Protein AF-A0AAQ1RVB3-F1 (afdb_monomer)

Solvent-accessible surface area (backbone atoms only — not comparable to full-atom values): 17317 Å² total; per-residue (Å²): 134,60,69,74,59,53,52,51,52,49,52,52,51,52,50,49,54,49,35,52,54,50,15,68,52,48,7,53,53,49,32,54,57,34,65,75,31,61,45,56,36,18,24,61,33,55,73,61,78,31,67,53,53,90,75,62,43,72,62,38,31,76,78,63,35,31,64,67,59,68,33,55,87,71,75,50,76,86,59,92,42,72,42,50,42,18,38,57,43,56,76,39,44,68,64,52,48,54,59,51,70,72,38,58,72,52,53,53,50,31,48,73,75,75,46,46,72,68,55,49,51,48,30,23,46,45,42,43,41,36,42,59,53,38,25,41,52,37,34,22,54,39,37,33,53,47,53,52,48,49,52,68,73,65,72,48,67,71,64,51,54,51,53,48,52,52,52,51,52,52,52,52,45,23,63,75,48,73,43,50,56,41,39,74,73,66,73,34,73,71,62,36,51,57,42,63,70,57,46,44,57,32,41,52,52,22,50,50,52,49,51,54,52,52,52,52,50,48,51,53,49,48,54,55,48,48,67,71,41,47,65,63,62,66,48,46,61,58,50,50,53,48,50,56,52,54,75,72,49,82,90,66,89,81,78,78,61,74,72,54,64,70,49,47,62,61,56,53,54,58,41,69,72,42,75,94,42,46,72,60,28,52,52,51,48,53,46,54,56,58,72,73,52,96,62,52,70,69,58,46,53,55,49,49,53,54,46,59,73,68,46,83,75,131

Secondary structure (DSSP, 8-state):
--HHHHHHHHHHHHHHHHHHHHHHHHHHHHHHHHHT-HHHHHHHHHTTS-SS-SSS-HHHHHHH-TTHHHHGGGTPPPPSSHHHHHHHHHHTHHHHHHHHHH-HHHHHHHHHTT--HHHHHHHHHHHHHHHHHHHHHHHHHHHHHHHHHHHHHH--HHHHHHHHHHHHHHHHHHHHTTTHHHHHHH--HHHHIIIIITTHHHHHHHHHHHHHHHHHHHHHHHHHHHHHHHHHHHHHHHHHHHHHHHHHS---TTS-STTTTTTHHHHHHHHHH-GGGHHHHHHHHHHHHHTTS---HHHHHHHHHHHHHHSPP-

Radius of gyration: 33.81 Å; Cα contacts (8 Å, |Δi|>4): 231; chains: 1; bounding box: 83×39×86 Å

Sequence (314 aa):
MGMKRLGKALAAALAFWLALALSGWAGPALARRVESSPRLLALYASGGEFEQNPYFSEESQARFGVPLDLLSPLGLAPPVSQAELCRQYAQRAEEMAYLLCQNQPYLEYLRGEGTGLAGLAEYCQRVAQLPDNLTYACRYLLFLLWVLFLHLLLRNRPALYFGMGLLCLLATGFKLSGNLLAAALLGSPAALHGVAEGAVPPLLEAMLTFLIFDITLLSLEQSRLGRKLAPLYRDLPALQTLIATLSAAPAAPALYRSRVERSLPHFAAYAKQNRSRRAKALRLQRAVEALAGPHTNQSFIRDLVRLQTLLPNR

pLDDT: mean 74.98, std 14.9, range [38.38, 93.88]

Foldseek 3Di:
DDPLVVVLV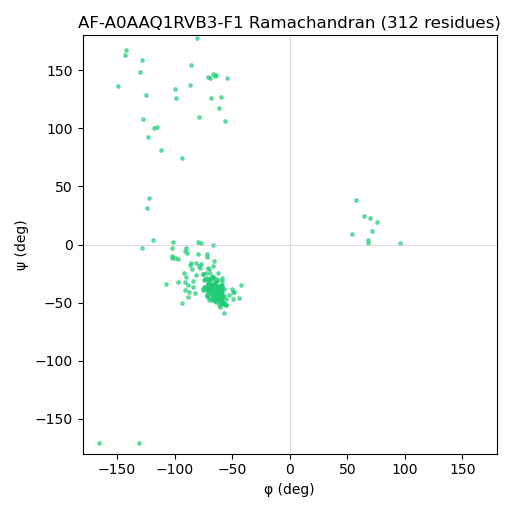VVLVVLLVVLLVCLLVQLQVVLVVCQVQQQSLCCQLLVNPDSHDLQDDPCCCVPQVPPPVLCVVVVDDDDPGLLRSLLVCQVPVPSSVVVVVVRVVSQVSQVVVVHGSVSVNSSSVRSNCSSLVSSLVSLLVSLLVSLVVSCVSVVDVVVSVVVLVVLVVVLVVCVVVVNPSVCVVVVDPVVSCCPNVRRSVSNNVSSVVVVVVVVVVVVVVCVVVCVLCVVVVVCVVVVVVVLVVLVVDDKDQPDQQPSLVVCLVSLLVVLVPDPVPVVLSVVLNVLSVLLNDRDTSVRNSVSVVVNVVSPDDD

Organism: NCBI:txid1720313

Mean predicted aligned error: 15.43 Å

Structure (mmCIF, N/CA/C/O backbone):
data_AF-A0AAQ1RVB3-F1
#
_entry.id   AF-A0AAQ1RVB3-F1
#
loop_
_atom_site.group_PDB
_atom_site.id
_atom_site.type_symbol
_atom_site.label_atom_id
_atom_site.label_alt_id
_atom_site.label_comp_id
_atom_site.label_asym_id
_atom_site.label_entity_id
_atom_site.label_seq_id
_atom_site.pdbx_PDB_ins_code
_atom_site.Cartn_x
_atom_site.Cartn_y
_atom_site.Cartn_z
_atom_site.occupancy
_atom_site.B_iso_or_equiv
_atom_site.auth_seq_id
_atom_site.auth_comp_id
_atom_site.auth_asym_id
_atom_site.auth_atom_id
_atom_site.pdbx_PDB_model_num
ATOM 1 N N . MET A 1 1 ? -0.660 -11.121 37.149 1.00 53.53 1 MET A N 1
ATOM 2 C CA . MET A 1 1 ? -1.064 -10.860 35.745 1.00 53.53 1 MET A CA 1
ATOM 3 C C . MET A 1 1 ? -1.558 -12.185 35.158 1.00 53.53 1 MET A C 1
ATOM 5 O O . MET A 1 1 ? -0.762 -13.096 35.016 1.00 53.53 1 MET A O 1
ATOM 9 N N . GLY A 1 2 ? -2.873 -12.386 34.995 1.00 62.84 2 GLY A N 1
ATOM 10 C CA . GLY A 1 2 ? -3.443 -13.736 34.801 1.00 62.84 2 GLY A CA 1
ATOM 11 C C . GLY A 1 2 ? -3.097 -14.390 33.455 1.00 62.84 2 GLY A C 1
ATOM 12 O O . GLY A 1 2 ? -3.100 -13.701 32.435 1.00 62.84 2 GLY A O 1
ATOM 13 N N . MET A 1 3 ? -2.884 -15.715 33.444 1.00 71.12 3 MET A N 1
ATOM 14 C CA . MET A 1 3 ? -2.536 -16.549 32.268 1.00 71.12 3 MET A CA 1
ATOM 15 C C . MET A 1 3 ? -3.335 -16.217 30.996 1.00 71.12 3 MET A C 1
ATOM 17 O O . MET A 1 3 ? -2.792 -16.225 29.897 1.00 71.12 3 MET A O 1
ATOM 21 N N . LYS A 1 4 ? -4.613 -15.838 31.131 1.00 75.81 4 LYS A N 1
ATOM 22 C CA . LYS A 1 4 ? -5.478 -15.449 30.002 1.00 75.81 4 LYS A CA 1
ATOM 23 C C . LYS A 1 4 ? -5.010 -14.183 29.265 1.00 75.81 4 LYS A C 1
ATOM 25 O O . LYS A 1 4 ? -5.225 -14.075 28.064 1.00 75.81 4 LYS A O 1
ATOM 30 N N . ARG A 1 5 ? -4.402 -13.210 29.956 1.00 75.69 5 ARG A N 1
ATOM 31 C CA . ARG A 1 5 ? -3.853 -11.990 29.324 1.00 75.69 5 ARG A CA 1
ATOM 32 C C . ARG A 1 5 ? -2.541 -12.284 28.601 1.00 75.69 5 ARG A C 1
ATOM 34 O O . ARG A 1 5 ? -2.339 -11.783 27.503 1.00 75.69 5 ARG A O 1
ATOM 41 N N . LEU A 1 6 ? -1.712 -13.140 29.196 1.00 79.81 6 LEU A N 1
ATOM 42 C CA . LEU A 1 6 ? -0.461 -13.622 28.611 1.00 79.81 6 LEU A CA 1
ATOM 43 C C . LEU A 1 6 ? -0.721 -14.412 27.320 1.00 79.81 6 LEU A C 1
ATOM 45 O O . LEU A 1 6 ? -0.121 -14.111 26.296 1.00 79.81 6 LEU A O 1
ATOM 49 N N . GLY A 1 7 ? -1.703 -15.320 27.327 1.00 82.69 7 GLY A N 1
ATOM 50 C CA . GLY A 1 7 ? -2.100 -16.065 26.126 1.00 82.69 7 GLY A CA 1
ATOM 51 C C . GLY A 1 7 ? -2.612 -15.172 24.989 1.00 82.69 7 GLY A C 1
ATOM 52 O O . GLY A 1 7 ? -2.283 -15.402 23.831 1.00 82.69 7 GLY A O 1
ATOM 53 N N . LYS A 1 8 ? -3.360 -14.104 25.304 1.00 82.38 8 LYS A N 1
ATOM 54 C CA . LYS A 1 8 ? -3.800 -13.121 24.298 1.00 82.38 8 LYS A CA 1
ATOM 55 C C . LYS A 1 8 ? -2.636 -12.331 23.700 1.00 82.38 8 LYS A C 1
ATOM 57 O O . LYS A 1 8 ? -2.598 -12.142 22.491 1.00 82.38 8 LYS A O 1
ATOM 62 N N . ALA A 1 9 ? -1.698 -11.883 24.533 1.00 80.88 9 ALA A N 1
ATOM 63 C CA . ALA A 1 9 ? -0.509 -11.176 24.063 1.00 80.88 9 ALA A CA 1
ATOM 64 C C . ALA A 1 9 ? 0.358 -12.072 23.164 1.00 80.88 9 ALA A C 1
ATOM 66 O O . ALA A 1 9 ? 0.800 -11.636 22.105 1.00 80.88 9 ALA A O 1
ATOM 67 N N . LEU A 1 10 ? 0.524 -13.343 23.540 1.00 86.50 10 LEU A N 1
ATOM 68 C CA . LEU A 1 10 ? 1.255 -14.325 22.743 1.00 86.50 10 LEU A CA 1
ATOM 69 C C . LEU A 1 10 ? 0.568 -14.589 21.395 1.00 86.50 10 LEU A C 1
ATOM 71 O O . LEU A 1 10 ? 1.223 -14.558 20.360 1.00 86.50 10 LEU A O 1
ATOM 75 N N . ALA A 1 11 ? -0.755 -14.778 21.387 1.00 87.81 11 ALA A N 1
ATOM 76 C CA . ALA A 1 11 ? -1.521 -14.963 20.154 1.00 87.81 11 ALA A CA 1
ATOM 77 C C . ALA A 1 11 ? -1.420 -13.747 19.219 1.00 87.81 11 ALA A C 1
ATOM 79 O O . ALA A 1 11 ? -1.251 -13.908 18.014 1.00 87.81 11 ALA A O 1
ATOM 80 N N . ALA A 1 12 ? -1.480 -12.533 19.771 1.00 86.19 12 ALA A N 1
ATOM 81 C CA . ALA A 1 12 ? -1.291 -11.299 19.015 1.00 86.19 12 ALA A CA 1
ATOM 82 C C . ALA A 1 12 ? 0.107 -11.208 18.386 1.00 86.19 12 ALA A C 1
ATOM 84 O O . ALA A 1 12 ? 0.223 -10.876 17.206 1.00 86.19 12 ALA A O 1
ATOM 85 N N . ALA A 1 13 ? 1.152 -11.532 19.151 1.00 85.00 13 ALA A N 1
ATOM 86 C CA . ALA A 1 13 ? 2.528 -11.525 18.666 1.00 85.00 13 ALA A CA 1
ATOM 87 C C . ALA A 1 13 ? 2.756 -12.589 17.581 1.00 85.00 13 ALA A C 1
ATOM 89 O O . ALA A 1 13 ? 3.317 -12.288 16.533 1.00 85.00 13 ALA A O 1
ATOM 90 N N . LEU A 1 14 ? 2.267 -13.815 17.786 1.00 88.69 14 LEU A N 1
ATOM 91 C CA . LEU A 1 14 ? 2.357 -14.886 16.790 1.00 88.69 14 LEU A CA 1
ATOM 92 C C . LEU A 1 14 ? 1.615 -14.525 15.500 1.00 88.69 14 LEU A C 1
ATOM 94 O O . LEU A 1 14 ? 2.145 -14.736 14.415 1.00 88.69 14 LEU A O 1
ATOM 98 N N . ALA A 1 15 ? 0.423 -13.933 15.606 1.00 89.44 15 ALA A N 1
ATOM 99 C CA . ALA A 1 15 ? -0.332 -13.479 14.442 1.00 89.44 15 ALA A CA 1
ATOM 100 C C . ALA A 1 15 ? 0.397 -12.363 13.673 1.00 89.44 15 ALA A C 1
ATOM 102 O O . ALA A 1 15 ? 0.342 -12.341 12.446 1.00 89.44 15 ALA A O 1
ATOM 103 N N . PHE A 1 16 ? 1.109 -11.471 14.371 1.00 88.44 16 PHE A N 1
ATOM 104 C CA . PHE A 1 16 ? 1.934 -10.441 13.735 1.00 88.44 16 PHE A CA 1
ATOM 105 C C . PHE A 1 16 ? 3.085 -11.064 12.939 1.00 88.44 16 PHE A C 1
ATOM 107 O O . PHE A 1 16 ? 3.264 -10.758 11.762 1.00 88.44 16 PHE A O 1
ATOM 114 N N . TRP A 1 17 ? 3.835 -11.979 13.558 1.00 87.00 17 TRP A N 1
ATOM 115 C CA . TRP A 1 17 ? 4.940 -12.671 12.894 1.00 87.00 17 TRP A CA 1
ATOM 116 C C . TRP A 1 17 ? 4.469 -13.518 11.715 1.00 87.00 17 TRP A C 1
ATOM 118 O O . TRP A 1 17 ? 5.120 -13.530 10.673 1.00 87.00 17 TRP A O 1
ATOM 128 N N . LEU A 1 18 ? 3.310 -14.166 11.845 1.00 90.00 18 LEU A N 1
ATOM 129 C CA . LEU A 1 18 ? 2.678 -14.895 10.753 1.00 90.00 18 LEU A CA 1
ATOM 130 C C . LEU A 1 18 ? 2.321 -13.958 9.591 1.00 90.00 18 LEU A C 1
ATOM 132 O O . LEU A 1 18 ? 2.648 -14.265 8.449 1.00 90.00 18 LEU A O 1
ATOM 136 N N . ALA A 1 19 ? 1.693 -12.811 9.870 1.00 89.81 19 ALA A N 1
ATOM 137 C CA . ALA A 1 19 ? 1.375 -11.806 8.857 1.00 89.81 19 ALA A CA 1
ATOM 138 C C . ALA A 1 19 ? 2.640 -11.303 8.144 1.00 89.81 19 ALA A C 1
ATOM 140 O O . ALA A 1 19 ? 2.675 -11.237 6.915 1.00 89.81 19 ALA A O 1
ATOM 141 N N . LEU A 1 20 ? 3.705 -11.020 8.899 1.00 87.75 20 LEU A N 1
ATOM 142 C CA . LEU A 1 20 ? 4.981 -10.583 8.341 1.00 87.75 20 LEU A CA 1
ATOM 143 C C . LEU A 1 20 ? 5.604 -11.661 7.439 1.00 87.75 20 LEU A C 1
ATOM 145 O O . LEU A 1 20 ? 5.964 -11.363 6.300 1.00 87.75 20 LEU A O 1
ATOM 149 N N . ALA A 1 21 ? 5.676 -12.910 7.902 1.00 87.00 21 ALA A N 1
ATOM 150 C CA . ALA A 1 21 ? 6.236 -14.020 7.132 1.00 87.00 21 ALA A CA 1
ATOM 151 C C . ALA A 1 21 ? 5.426 -14.308 5.857 1.00 87.00 21 ALA A C 1
ATOM 153 O O . ALA A 1 21 ? 5.995 -14.406 4.770 1.00 87.00 21 ALA A O 1
ATOM 154 N N . LEU A 1 22 ? 4.093 -14.369 5.969 1.00 90.25 22 LEU A N 1
ATOM 155 C CA . LEU A 1 22 ? 3.200 -14.572 4.826 1.00 90.25 22 LEU A CA 1
ATOM 156 C C . LEU A 1 22 ? 3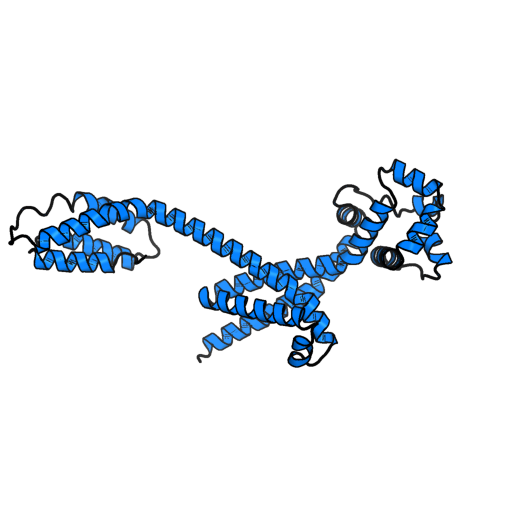.345 -13.452 3.798 1.00 90.25 22 LEU A C 1
ATOM 158 O O . LEU A 1 22 ? 3.407 -13.736 2.607 1.00 90.25 22 LEU A O 1
ATOM 162 N N . SER A 1 23 ? 3.451 -12.197 4.240 1.00 88.12 23 SER A N 1
ATOM 163 C CA . SER A 1 23 ? 3.627 -11.060 3.332 1.00 88.12 23 SER A CA 1
ATOM 164 C C . SER A 1 23 ? 4.948 -11.117 2.556 1.00 88.12 23 SER A C 1
ATOM 166 O O . SER A 1 23 ? 4.968 -10.815 1.364 1.00 88.12 23 SER A O 1
ATOM 168 N N . GLY A 1 24 ? 6.033 -11.557 3.210 1.00 85.62 24 GLY A N 1
ATOM 169 C CA . GLY A 1 24 ? 7.354 -11.695 2.594 1.00 85.62 24 GLY A CA 1
ATOM 170 C C . GLY A 1 24 ? 7.424 -12.816 1.559 1.00 85.62 24 GLY A C 1
ATOM 171 O O . GLY A 1 24 ? 8.238 -12.752 0.645 1.00 85.62 24 GLY A O 1
ATOM 172 N N . TRP A 1 25 ? 6.549 -13.817 1.664 1.00 89.25 25 TRP A N 1
ATOM 173 C CA . TRP A 1 25 ? 6.410 -14.865 0.656 1.00 89.25 25 TRP A CA 1
ATOM 174 C C . TRP A 1 25 ? 5.415 -14.487 -0.452 1.00 89.25 25 TRP A C 1
ATOM 176 O O . TRP A 1 25 ? 5.708 -14.653 -1.637 1.00 89.25 25 TRP A O 1
ATOM 186 N N . ALA A 1 26 ? 4.252 -13.943 -0.081 1.00 89.75 26 ALA A N 1
ATOM 187 C CA . ALA A 1 26 ? 3.159 -13.646 -1.004 1.00 89.75 26 ALA A CA 1
ATOM 188 C C . ALA A 1 26 ? 3.497 -12.515 -1.984 1.00 89.75 26 ALA A C 1
ATOM 190 O O . ALA A 1 26 ? 3.181 -12.638 -3.165 1.00 89.75 26 ALA A O 1
ATOM 191 N N . GLY A 1 27 ? 4.167 -11.450 -1.530 1.00 88.56 27 GLY A N 1
ATOM 192 C CA . GLY A 1 27 ? 4.545 -10.316 -2.381 1.00 88.56 27 GLY A CA 1
ATOM 193 C C . GLY A 1 27 ? 5.388 -10.732 -3.594 1.00 88.56 27 GLY A C 1
ATOM 194 O O . GLY A 1 27 ? 4.937 -10.567 -4.729 1.00 88.56 27 GLY A O 1
ATOM 195 N N . PRO A 1 28 ? 6.559 -11.363 -3.389 1.00 87.31 28 PRO A N 1
ATOM 196 C CA . PRO A 1 28 ? 7.402 -11.842 -4.485 1.00 87.31 28 PRO A CA 1
ATOM 197 C C . PRO A 1 28 ? 6.754 -12.942 -5.338 1.00 87.31 28 PRO A C 1
ATOM 199 O O . PRO A 1 28 ? 7.069 -13.075 -6.521 1.00 87.31 28 PRO A O 1
ATOM 202 N N . ALA A 1 29 ? 5.873 -13.766 -4.759 1.00 90.00 29 ALA A N 1
ATOM 203 C CA . ALA A 1 29 ? 5.128 -14.773 -5.515 1.00 90.00 29 ALA A CA 1
ATOM 204 C C . ALA A 1 29 ? 4.098 -14.128 -6.459 1.00 90.00 29 ALA A C 1
ATOM 206 O O . ALA A 1 29 ? 3.978 -14.533 -7.615 1.00 90.00 29 ALA A O 1
ATOM 207 N N . LEU A 1 30 ? 3.391 -13.096 -5.990 1.00 90.88 30 LEU A N 1
ATOM 208 C CA . LEU A 1 30 ? 2.473 -12.314 -6.814 1.00 90.88 30 LEU A CA 1
ATOM 209 C C . LEU A 1 30 ? 3.217 -11.524 -7.888 1.00 90.88 30 LEU A C 1
ATOM 211 O O . LEU A 1 30 ? 2.760 -11.512 -9.024 1.00 90.88 30 LEU A O 1
ATOM 215 N N . ALA A 1 31 ? 4.376 -10.943 -7.570 1.00 89.31 31 ALA A N 1
ATOM 216 C CA . ALA A 1 31 ? 5.199 -10.231 -8.548 1.00 89.31 31 ALA A CA 1
ATOM 217 C C . ALA A 1 31 ? 5.604 -11.140 -9.712 1.00 89.31 31 ALA A C 1
ATOM 219 O O . ALA A 1 31 ? 5.331 -10.814 -10.862 1.00 89.31 31 ALA A O 1
ATOM 220 N N . ARG A 1 32 ? 6.107 -12.346 -9.414 1.00 88.94 32 ARG A N 1
ATOM 221 C CA . ARG A 1 32 ? 6.417 -13.359 -10.438 1.00 88.94 32 ARG A CA 1
ATOM 222 C C . ARG A 1 32 ? 5.204 -13.755 -11.278 1.00 88.94 32 ARG A C 1
ATOM 224 O O . ARG A 1 32 ? 5.341 -14.000 -12.470 1.00 88.94 32 ARG A O 1
ATOM 231 N N . ARG A 1 33 ? 4.014 -13.816 -10.673 1.00 90.00 33 ARG A N 1
ATOM 232 C CA . ARG A 1 33 ? 2.765 -14.117 -11.386 1.00 90.00 33 ARG A CA 1
ATOM 233 C C . ARG A 1 33 ? 2.307 -12.970 -12.293 1.00 90.00 33 ARG A C 1
ATOM 235 O O . ARG A 1 33 ? 1.692 -13.227 -13.322 1.00 90.00 33 ARG A O 1
ATOM 242 N N . VAL A 1 34 ? 2.554 -11.722 -11.900 1.00 89.94 34 VAL A N 1
ATOM 243 C CA . VAL A 1 34 ? 2.279 -10.554 -12.746 1.00 89.94 34 VAL A CA 1
ATOM 244 C C . VAL A 1 34 ? 3.281 -10.506 -13.897 1.00 89.94 34 VAL A C 1
ATOM 246 O O . VAL A 1 34 ? 2.862 -10.363 -15.038 1.00 89.94 34 VAL A O 1
ATOM 249 N N . GLU A 1 35 ? 4.570 -10.721 -13.627 1.00 88.44 35 GLU A N 1
ATOM 250 C CA . GLU A 1 35 ? 5.619 -10.776 -14.655 1.00 88.44 35 GLU A CA 1
ATOM 251 C C . GLU A 1 35 ? 5.397 -11.895 -15.679 1.00 88.44 35 GLU A C 1
ATOM 253 O O . GLU A 1 35 ? 5.662 -11.700 -16.861 1.00 88.44 35 GLU A O 1
ATOM 258 N N . SER A 1 36 ? 4.863 -13.050 -15.266 1.00 88.38 36 SER A N 1
ATOM 259 C CA . SER A 1 36 ? 4.566 -14.146 -16.196 1.00 88.38 36 SER A CA 1
ATOM 260 C C . SER A 1 36 ? 3.367 -13.878 -17.112 1.00 88.38 36 SER A C 1
ATOM 262 O O . SER A 1 36 ? 3.110 -14.662 -18.026 1.00 88.38 36 SER A O 1
ATOM 264 N N . SER A 1 37 ? 2.617 -12.796 -16.883 1.00 90.38 37 SER A N 1
ATOM 265 C CA . SER A 1 37 ? 1.484 -12.397 -17.710 1.00 90.38 37 SER A CA 1
ATOM 266 C C . SER A 1 37 ? 1.766 -11.050 -18.388 1.00 90.38 37 SER A C 1
ATOM 268 O O . SER A 1 37 ? 1.571 -10.003 -17.767 1.00 90.38 37 SER A O 1
ATOM 270 N N . PRO A 1 38 ? 2.154 -11.039 -19.679 1.00 86.69 38 PRO A N 1
ATOM 271 C CA . PRO A 1 38 ? 2.567 -9.813 -20.369 1.00 86.69 38 PRO A CA 1
ATOM 272 C C . PRO A 1 38 ? 1.467 -8.746 -20.382 1.00 86.69 38 PRO A C 1
ATOM 274 O O . PRO A 1 38 ? 1.749 -7.564 -20.214 1.00 86.69 38 PRO A O 1
ATOM 277 N N . ARG A 1 39 ? 0.198 -9.164 -20.478 1.00 90.38 39 ARG A N 1
ATOM 278 C CA . ARG A 1 39 ? -0.958 -8.262 -20.395 1.00 90.38 39 ARG A CA 1
ATOM 279 C C . ARG A 1 39 ? -1.100 -7.611 -19.018 1.00 90.38 39 ARG A C 1
ATOM 281 O O . ARG A 1 39 ? -1.317 -6.409 -18.933 1.00 90.38 39 ARG A O 1
ATOM 288 N N . LEU A 1 40 ? -1.007 -8.388 -17.933 1.00 89.88 40 LEU A N 1
ATOM 289 C CA . LEU A 1 40 ? -1.139 -7.836 -16.577 1.00 89.88 40 LEU A CA 1
ATOM 290 C C . LEU A 1 40 ? 0.013 -6.891 -16.250 1.00 89.88 40 LEU A C 1
ATOM 292 O O . LEU A 1 40 ? -0.211 -5.851 -15.635 1.00 89.88 40 LEU A O 1
ATOM 296 N N . LEU A 1 41 ? 1.225 -7.242 -16.680 1.00 90.38 41 LEU A N 1
ATOM 297 C CA . LEU A 1 41 ? 2.395 -6.397 -16.508 1.00 90.38 41 LEU A CA 1
ATOM 298 C C . LEU A 1 41 ? 2.257 -5.083 -17.286 1.00 90.38 41 LEU A C 1
ATOM 300 O O . LEU A 1 41 ? 2.488 -4.024 -16.707 1.00 90.38 41 LEU A O 1
ATOM 304 N N . ALA A 1 42 ? 1.823 -5.139 -18.549 1.00 90.50 42 ALA A N 1
ATOM 305 C CA . ALA A 1 42 ? 1.595 -3.952 -19.370 1.00 90.50 42 ALA A CA 1
ATOM 306 C C . ALA A 1 42 ? 0.526 -3.036 -18.764 1.00 90.50 42 ALA A C 1
ATOM 308 O O . ALA A 1 42 ? 0.770 -1.840 -18.610 1.00 90.50 42 ALA A O 1
ATOM 309 N N . LEU A 1 43 ? -0.608 -3.593 -18.325 1.00 90.94 43 LEU A N 1
ATOM 310 C CA . LEU A 1 43 ? -1.669 -2.834 -17.658 1.00 90.94 43 LEU A CA 1
ATOM 311 C C . LEU A 1 43 ? -1.182 -2.195 -16.353 1.00 90.94 43 LEU A C 1
ATOM 313 O O . LEU A 1 43 ? -1.457 -1.027 -16.099 1.00 90.94 43 LEU A O 1
ATOM 317 N N . TYR A 1 44 ? -0.440 -2.935 -15.528 1.00 90.19 44 TYR A N 1
ATOM 318 C CA . TYR A 1 44 ? 0.123 -2.397 -14.289 1.00 90.19 44 TYR A CA 1
ATOM 319 C C . TYR A 1 44 ? 1.097 -1.247 -14.567 1.00 90.19 44 TYR A C 1
ATOM 321 O O . TYR A 1 44 ? 0.976 -0.161 -14.001 1.00 90.19 44 TYR A O 1
ATOM 329 N N . ALA A 1 45 ? 2.060 -1.482 -15.454 1.00 90.12 45 ALA A N 1
ATOM 330 C CA . ALA A 1 45 ? 3.153 -0.562 -15.709 1.00 90.12 45 ALA A CA 1
ATOM 331 C C . ALA A 1 45 ? 2.689 0.699 -16.447 1.00 90.12 45 ALA A C 1
ATOM 333 O O . ALA A 1 45 ? 3.106 1.797 -16.095 1.00 90.12 45 ALA A O 1
ATOM 334 N N . SER A 1 46 ? 1.758 0.573 -17.392 1.00 89.12 46 SER A N 1
ATOM 335 C CA . SER A 1 46 ? 1.156 1.717 -18.087 1.00 89.12 46 SER A CA 1
ATOM 336 C C . SER A 1 46 ? 0.059 2.425 -17.288 1.00 89.12 46 SER A C 1
ATOM 338 O O . SER A 1 46 ? -0.414 3.475 -17.693 1.00 89.12 46 SER A O 1
ATOM 340 N N . GLY A 1 47 ? -0.381 1.879 -16.148 1.00 85.50 47 GLY A N 1
ATOM 341 C CA . GLY A 1 47 ? -1.541 2.420 -15.431 1.00 85.50 47 GLY A CA 1
ATOM 342 C C . GLY A 1 47 ? -2.870 2.194 -16.163 1.00 85.50 47 GLY A C 1
ATOM 343 O O . GLY A 1 47 ? -3.837 2.905 -15.903 1.00 85.50 47 GLY A O 1
ATOM 344 N N . GLY A 1 48 ? -2.925 1.200 -17.052 1.00 87.75 48 GLY A N 1
ATOM 345 C CA . GLY A 1 48 ? -4.113 0.811 -17.810 1.00 87.75 48 GLY A CA 1
ATOM 346 C C . GLY A 1 48 ? -4.211 1.423 -19.206 1.00 87.75 48 GLY A C 1
ATOM 347 O O . GLY A 1 48 ? -5.188 1.147 -19.895 1.00 87.75 48 GLY A O 1
ATOM 348 N N . GLU A 1 49 ? -3.229 2.219 -19.631 1.00 88.50 49 GLU A N 1
ATOM 349 C CA . GLU A 1 49 ? -3.224 2.850 -20.958 1.00 88.50 49 GLU A CA 1
ATOM 350 C C . GLU A 1 49 ? -2.973 1.841 -22.085 1.00 88.50 49 GLU A C 1
ATOM 352 O O . GLU A 1 49 ? -3.580 1.943 -23.148 1.00 88.50 49 GLU A O 1
ATOM 357 N N . PHE A 1 50 ? -2.128 0.835 -21.838 1.00 89.31 50 PHE A N 1
ATOM 358 C CA . PHE A 1 50 ? -1.747 -0.154 -22.842 1.00 89.31 50 PHE A CA 1
ATOM 359 C C . PHE A 1 50 ? -2.027 -1.582 -22.362 1.00 89.31 50 PHE A C 1
ATOM 361 O O . PHE A 1 50 ? -1.598 -1.997 -21.282 1.00 89.31 50 PHE A O 1
ATOM 368 N N . GLU A 1 51 ? -2.722 -2.368 -23.190 1.00 87.44 51 GLU A N 1
ATOM 369 C CA . GLU A 1 51 ? -2.952 -3.799 -22.926 1.00 87.44 51 GLU A CA 1
ATOM 370 C C . GLU A 1 51 ? -1.733 -4.673 -23.250 1.00 87.44 51 GLU A C 1
ATOM 372 O O . GLU A 1 51 ? -1.629 -5.805 -22.774 1.00 87.44 51 GLU A O 1
ATOM 377 N N . GLN A 1 52 ? -0.823 -4.161 -24.074 1.00 88.88 52 GLN A N 1
ATOM 378 C CA . GLN A 1 52 ? 0.421 -4.810 -24.473 1.00 88.88 52 GLN A CA 1
ATOM 379 C C . GLN A 1 52 ? 1.576 -3.847 -24.231 1.00 88.88 52 GLN A C 1
ATOM 381 O O . GLN A 1 52 ? 1.362 -2.648 -24.117 1.00 88.88 52 GLN A O 1
ATOM 386 N N . ASN A 1 53 ? 2.796 -4.360 -24.109 1.00 88.50 53 ASN A N 1
ATOM 387 C CA . ASN A 1 53 ? 3.962 -3.515 -23.888 1.00 88.50 53 ASN A CA 1
ATOM 388 C C . ASN A 1 53 ? 4.403 -2.864 -25.214 1.00 88.50 53 ASN A C 1
ATOM 390 O O . ASN A 1 53 ? 4.945 -3.584 -26.054 1.00 88.50 53 ASN A O 1
ATOM 394 N N . PRO A 1 54 ? 4.239 -1.539 -25.402 1.00 87.56 54 PRO A N 1
ATOM 395 C CA . PRO A 1 54 ? 4.642 -0.886 -26.645 1.00 87.56 54 PRO A CA 1
ATOM 396 C C . PRO A 1 54 ? 6.161 -0.677 -26.722 1.00 87.56 54 PRO A C 1
ATOM 398 O O . PRO A 1 54 ? 6.689 -0.440 -27.802 1.00 87.56 54 PRO A O 1
ATOM 401 N N . TYR A 1 55 ? 6.874 -0.765 -25.592 1.00 90.06 55 TYR A N 1
ATOM 402 C CA . TYR A 1 55 ? 8.281 -0.374 -25.488 1.00 90.06 55 TYR A CA 1
ATOM 403 C C . TYR A 1 55 ? 9.265 -1.512 -25.756 1.00 90.06 55 TYR A C 1
ATOM 405 O O . TYR A 1 55 ? 10.316 -1.301 -26.353 1.00 90.06 55 TYR A O 1
ATOM 413 N N . PHE A 1 56 ? 8.947 -2.717 -25.276 1.00 88.25 56 PHE A N 1
ATOM 414 C CA . PHE A 1 56 ? 9.800 -3.894 -25.451 1.00 88.25 56 PHE A CA 1
ATOM 415 C C . PHE A 1 56 ? 8.979 -5.027 -26.053 1.00 88.25 56 PHE A C 1
ATOM 417 O O . PHE A 1 56 ? 8.134 -5.619 -25.373 1.00 88.25 56 PHE A O 1
ATOM 424 N N . SER A 1 57 ? 9.247 -5.319 -27.319 1.00 86.00 57 SER A N 1
ATOM 425 C CA . SER A 1 57 ? 8.619 -6.375 -28.103 1.00 86.00 57 SER A CA 1
ATOM 426 C C . SER A 1 57 ? 9.647 -7.039 -29.024 1.00 86.00 57 SER A C 1
ATOM 428 O O . SER A 1 57 ? 10.757 -6.540 -29.222 1.00 86.00 57 SER A O 1
ATOM 430 N N . GLU A 1 58 ? 9.285 -8.178 -29.614 1.00 85.88 58 GLU A N 1
ATOM 431 C CA . GLU A 1 58 ? 10.118 -8.800 -30.652 1.00 85.88 58 GLU A CA 1
ATOM 432 C C . GLU A 1 58 ? 10.301 -7.862 -31.854 1.00 85.88 58 GLU A C 1
ATOM 434 O O . GLU A 1 58 ? 11.384 -7.796 -32.433 1.00 85.88 58 GLU A O 1
ATOM 439 N N . GLU A 1 59 ? 9.271 -7.075 -32.181 1.00 86.25 59 GLU A N 1
ATOM 440 C CA . GLU A 1 59 ? 9.339 -6.065 -33.233 1.00 86.25 59 GLU A CA 1
ATOM 441 C C . GLU A 1 59 ? 10.332 -4.953 -32.885 1.00 86.25 59 GLU A C 1
ATOM 443 O O . GLU A 1 59 ? 11.159 -4.593 -33.727 1.00 86.25 59 GLU A O 1
ATOM 448 N N . SER A 1 60 ? 10.299 -4.435 -31.650 1.00 87.56 60 SER A N 1
ATOM 449 C CA . SER A 1 60 ? 11.212 -3.365 -31.247 1.00 87.56 60 SER A CA 1
ATOM 450 C C . SER A 1 60 ? 12.669 -3.825 -31.277 1.00 87.56 60 SER A C 1
ATOM 452 O O . SER A 1 60 ? 13.555 -3.070 -31.685 1.00 87.56 60 SER A O 1
ATOM 454 N N . GLN A 1 61 ? 12.912 -5.085 -30.908 1.00 87.81 61 GLN A N 1
ATOM 455 C CA . GLN A 1 61 ? 14.243 -5.675 -30.949 1.00 87.81 61 GLN A CA 1
ATOM 456 C C . GLN A 1 61 ? 14.701 -5.886 -32.393 1.00 87.81 61 GLN A C 1
ATOM 458 O O . GLN A 1 61 ? 15.806 -5.487 -32.743 1.00 87.81 61 GLN A O 1
ATOM 463 N N . ALA A 1 62 ? 13.856 -6.466 -33.248 1.00 88.38 62 ALA A N 1
ATOM 464 C CA . ALA A 1 62 ? 14.222 -6.773 -34.628 1.00 88.38 62 ALA A CA 1
ATOM 465 C C . ALA A 1 62 ? 14.424 -5.518 -35.492 1.00 88.38 62 ALA A C 1
ATOM 467 O O . ALA A 1 62 ? 15.301 -5.501 -36.355 1.00 88.38 62 ALA A O 1
ATOM 468 N N . ARG A 1 63 ? 13.610 -4.475 -35.287 1.00 87.62 63 ARG A N 1
ATOM 469 C CA . ARG A 1 63 ? 13.631 -3.260 -36.119 1.00 87.62 63 ARG A CA 1
ATOM 470 C C . ARG A 1 63 ? 14.568 -2.182 -35.592 1.00 87.62 63 ARG A C 1
ATOM 472 O O . ARG A 1 63 ? 15.107 -1.423 -36.393 1.00 87.62 63 ARG A O 1
ATOM 479 N N . PHE A 1 64 ? 14.735 -2.094 -34.274 1.00 88.44 64 PHE A N 1
ATOM 480 C CA . PHE A 1 64 ? 15.427 -0.970 -33.638 1.00 88.44 64 PHE A CA 1
ATOM 481 C C . PHE A 1 64 ? 16.545 -1.388 -32.676 1.00 88.44 64 PHE A C 1
ATOM 483 O O . PHE A 1 64 ? 17.195 -0.506 -32.117 1.00 88.44 64 PHE A O 1
ATOM 490 N N . GLY A 1 65 ? 16.758 -2.690 -32.451 1.00 83.31 65 GLY A N 1
ATOM 491 C CA . GLY A 1 65 ? 17.745 -3.197 -31.490 1.00 83.31 65 GLY A CA 1
ATOM 492 C C . GLY A 1 65 ? 17.357 -2.991 -30.020 1.00 83.31 65 GLY A C 1
ATOM 493 O O . GLY A 1 65 ? 18.185 -3.142 -29.122 1.00 83.31 65 GLY A O 1
ATOM 494 N N . VAL A 1 66 ? 16.106 -2.613 -29.737 1.00 84.56 66 VAL A N 1
ATOM 495 C CA . VAL A 1 66 ? 15.635 -2.301 -28.379 1.00 84.56 66 VAL A CA 1
ATOM 496 C C . VAL A 1 66 ? 14.888 -3.502 -27.791 1.00 84.56 66 VAL A C 1
ATOM 498 O O . VAL A 1 66 ? 13.893 -3.920 -28.386 1.00 84.56 66 VAL A O 1
ATOM 501 N N . PRO A 1 67 ? 15.250 -4.007 -26.596 1.00 75.12 67 PRO A N 1
ATOM 502 C CA . PRO A 1 67 ? 16.155 -3.398 -25.615 1.00 75.12 67 PRO A CA 1
ATOM 503 C C . PRO A 1 67 ? 17.587 -3.956 -25.542 1.00 75.12 67 PRO A C 1
ATOM 505 O O . PRO A 1 67 ? 18.406 -3.355 -24.851 1.00 75.12 67 PRO A O 1
ATOM 508 N N . LEU A 1 68 ? 17.909 -5.091 -26.169 1.00 77.06 68 LEU A N 1
ATOM 509 C CA . LEU A 1 68 ? 19.157 -5.823 -25.889 1.00 77.06 68 LEU A CA 1
ATOM 510 C C . LEU A 1 68 ? 20.408 -5.125 -26.429 1.00 77.06 68 LEU A C 1
ATOM 512 O O . LEU A 1 68 ? 21.441 -5.123 -25.756 1.00 77.06 68 LEU A O 1
ATOM 516 N N . ASP A 1 69 ? 20.321 -4.479 -27.591 1.00 80.56 69 ASP A N 1
ATOM 517 C CA . ASP A 1 69 ? 21.494 -3.864 -28.218 1.00 80.56 69 ASP A CA 1
ATOM 518 C C . ASP A 1 69 ? 21.909 -2.599 -27.451 1.00 80.56 69 ASP A C 1
ATOM 520 O O . ASP A 1 69 ? 23.091 -2.258 -27.417 1.00 80.56 69 ASP A O 1
ATOM 524 N N . LEU A 1 70 ? 20.967 -1.969 -26.733 1.00 73.00 70 LEU A N 1
ATOM 525 C CA . LEU A 1 70 ? 21.219 -0.831 -25.836 1.00 73.00 70 LEU A CA 1
ATOM 526 C C . LEU A 1 70 ? 22.060 -1.201 -24.609 1.00 73.00 70 LEU A C 1
ATOM 528 O O . LEU A 1 70 ? 22.756 -0.348 -24.063 1.00 73.00 70 LEU A O 1
ATOM 532 N N . LEU A 1 71 ? 21.996 -2.456 -24.160 1.00 76.94 71 LEU A N 1
ATOM 533 C CA . LEU A 1 71 ? 22.713 -2.918 -22.968 1.00 76.94 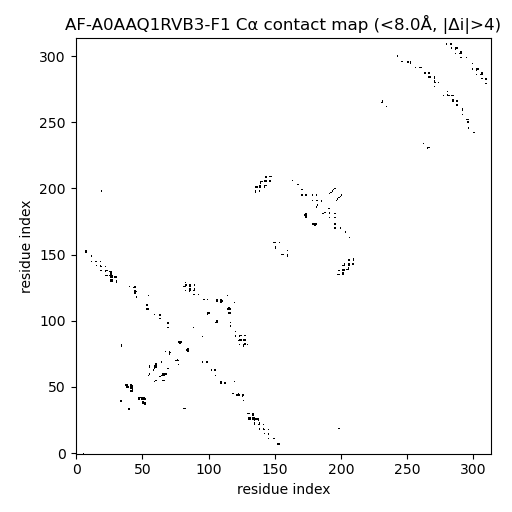71 LEU A CA 1
ATOM 534 C C . LEU A 1 71 ? 24.182 -3.240 -23.269 1.00 76.94 71 LEU A C 1
ATOM 536 O O . LEU A 1 71 ? 25.041 -3.128 -22.390 1.00 76.94 71 LEU A O 1
ATOM 540 N N . SER A 1 72 ? 24.480 -3.583 -24.525 1.00 79.38 72 SER A N 1
ATOM 541 C CA . SER A 1 72 ? 25.820 -3.950 -24.986 1.00 79.38 72 SER A CA 1
ATOM 542 C C . SER A 1 72 ? 26.886 -2.846 -24.831 1.00 79.38 72 SER A C 1
ATOM 544 O O . SER A 1 72 ? 27.932 -3.148 -24.247 1.00 79.38 72 SER A O 1
ATOM 546 N N . PRO A 1 73 ? 26.667 -1.566 -25.219 1.00 76.56 73 PRO A N 1
ATOM 547 C CA . PRO A 1 73 ? 27.657 -0.504 -25.008 1.00 76.56 73 PRO A CA 1
ATOM 548 C C . PRO A 1 73 ? 27.882 -0.171 -23.527 1.00 76.56 73 PRO A C 1
ATOM 550 O O . PRO A 1 73 ? 28.906 0.410 -23.178 1.00 76.56 73 PRO A O 1
ATOM 553 N N . LEU A 1 74 ? 26.951 -0.550 -22.649 1.00 76.88 74 LEU A N 1
ATOM 554 C CA . LEU A 1 74 ? 27.030 -0.301 -21.208 1.00 76.88 74 LEU A CA 1
ATOM 555 C C . LEU A 1 74 ? 27.720 -1.434 -20.435 1.00 76.88 74 LEU A C 1
ATOM 557 O O . LEU A 1 74 ? 27.899 -1.322 -19.217 1.00 76.88 74 LEU A O 1
ATOM 561 N N . GLY A 1 75 ? 28.105 -2.515 -21.126 1.00 77.75 75 GLY A N 1
ATOM 562 C CA . GLY A 1 75 ? 28.711 -3.703 -20.525 1.00 77.75 75 GLY A CA 1
ATOM 563 C C . GLY A 1 75 ? 27.766 -4.450 -19.580 1.00 77.75 75 GLY A C 1
ATOM 564 O O . GLY A 1 75 ? 28.229 -5.114 -18.652 1.00 77.75 75 GLY A O 1
ATOM 565 N N . LEU A 1 76 ? 26.451 -4.306 -19.767 1.00 78.62 76 LEU A N 1
ATOM 566 C CA . LEU A 1 76 ? 25.447 -4.943 -18.920 1.00 78.62 76 LEU A CA 1
ATOM 567 C C . LEU A 1 76 ? 25.144 -6.356 -19.422 1.00 78.62 76 LEU A C 1
ATOM 569 O O . LEU A 1 76 ? 25.014 -6.599 -20.622 1.00 78.62 76 LEU A O 1
ATOM 573 N N . ALA A 1 77 ? 25.032 -7.297 -18.485 1.00 78.38 77 ALA A N 1
ATOM 574 C CA . ALA A 1 77 ? 24.632 -8.661 -18.799 1.00 78.38 77 ALA A CA 1
ATOM 575 C C . ALA A 1 77 ? 23.174 -8.695 -19.297 1.00 78.38 77 ALA A C 1
ATOM 577 O O . ALA A 1 77 ? 22.350 -7.916 -18.803 1.00 78.38 77 ALA A O 1
ATOM 578 N N . PRO A 1 78 ? 22.836 -9.608 -20.227 1.00 76.62 78 PRO A N 1
ATOM 579 C CA . PRO A 1 78 ? 21.466 -9.760 -20.693 1.00 76.62 78 PRO A CA 1
ATOM 580 C C . PRO A 1 78 ? 20.556 -10.112 -19.502 1.00 76.62 78 PRO A C 1
ATOM 582 O O . PRO A 1 78 ? 20.862 -11.048 -18.757 1.00 76.62 78 PRO A O 1
ATOM 585 N N . PRO A 1 79 ? 19.467 -9.361 -19.286 1.00 79.06 79 PRO A N 1
ATOM 586 C CA . PRO A 1 79 ? 18.616 -9.525 -18.117 1.00 79.06 79 PRO A CA 1
ATOM 587 C C . PRO A 1 79 ? 17.819 -10.829 -18.196 1.00 79.06 79 PRO A C 1
ATOM 589 O O . PRO A 1 79 ? 17.365 -11.236 -19.266 1.00 79.06 79 PRO A O 1
ATOM 592 N N . VAL A 1 80 ? 17.613 -11.469 -17.043 1.00 78.25 80 VAL A N 1
ATOM 593 C CA . VAL A 1 80 ? 16.905 -12.755 -16.935 1.00 78.25 80 VAL A CA 1
ATOM 594 C C . VAL A 1 80 ? 15.388 -12.547 -16.815 1.00 78.25 80 VAL A C 1
ATOM 596 O O . VAL A 1 80 ? 14.607 -13.468 -17.056 1.00 78.25 80 VAL A O 1
ATOM 599 N N . SER A 1 81 ? 14.945 -11.331 -16.472 1.00 82.38 81 SER A N 1
ATOM 600 C CA . SER A 1 81 ? 13.531 -10.943 -16.450 1.00 82.38 81 SER A CA 1
ATOM 601 C C . SER A 1 81 ? 13.301 -9.502 -16.906 1.00 82.38 81 SER A C 1
ATOM 603 O O . SER A 1 81 ? 14.204 -8.664 -16.905 1.00 82.38 81 SER A O 1
ATOM 605 N N . GLN A 1 82 ? 12.050 -9.182 -17.244 1.00 82.88 82 GLN A N 1
ATOM 606 C CA . GLN A 1 82 ? 11.659 -7.819 -17.603 1.00 82.88 82 GLN A CA 1
ATOM 607 C C . GLN A 1 82 ? 11.814 -6.839 -16.427 1.00 82.88 82 GLN A C 1
ATOM 609 O O . GLN A 1 82 ? 12.155 -5.681 -16.640 1.00 82.88 82 GLN A O 1
ATOM 614 N N . ALA A 1 83 ? 11.639 -7.292 -15.181 1.00 83.69 83 ALA A N 1
ATOM 615 C CA . ALA A 1 83 ? 11.913 -6.467 -14.005 1.00 83.69 83 ALA A CA 1
ATOM 616 C C . ALA A 1 83 ? 13.396 -6.165 -13.818 1.00 83.69 83 ALA A C 1
ATOM 618 O O . ALA A 1 83 ? 13.751 -5.049 -13.442 1.00 83.69 83 ALA A O 1
ATOM 619 N N . GLU A 1 84 ? 14.268 -7.123 -14.119 1.00 84.06 84 GLU A N 1
ATOM 620 C CA . GLU A 1 84 ? 15.709 -6.897 -14.104 1.00 84.06 84 GLU A CA 1
ATOM 621 C C . GLU A 1 84 ? 16.137 -5.925 -15.208 1.00 84.06 84 GLU A C 1
ATOM 623 O O . GLU A 1 84 ? 16.875 -4.981 -14.931 1.00 84.06 84 GLU A O 1
ATOM 628 N N . LEU A 1 85 ? 15.585 -6.075 -16.415 1.00 87.38 85 LEU A N 1
ATOM 629 C CA . LEU A 1 85 ? 15.790 -5.143 -17.525 1.00 87.38 85 LEU A CA 1
ATOM 630 C C . LEU A 1 85 ? 15.389 -3.715 -17.141 1.00 87.38 85 LEU A C 1
ATOM 632 O O . LEU A 1 85 ? 16.164 -2.770 -17.279 1.00 87.38 85 LEU A O 1
ATOM 636 N N . CYS A 1 86 ? 14.184 -3.562 -16.599 1.00 89.44 86 CYS A N 1
ATOM 637 C CA . CYS A 1 86 ? 13.661 -2.275 -16.166 1.00 89.44 86 CYS A CA 1
ATOM 638 C C . CYS A 1 86 ? 14.453 -1.681 -14.986 1.00 89.44 86 CYS A C 1
ATOM 640 O O . CYS A 1 86 ? 14.601 -0.462 -14.904 1.00 89.44 86 CYS A O 1
ATOM 642 N 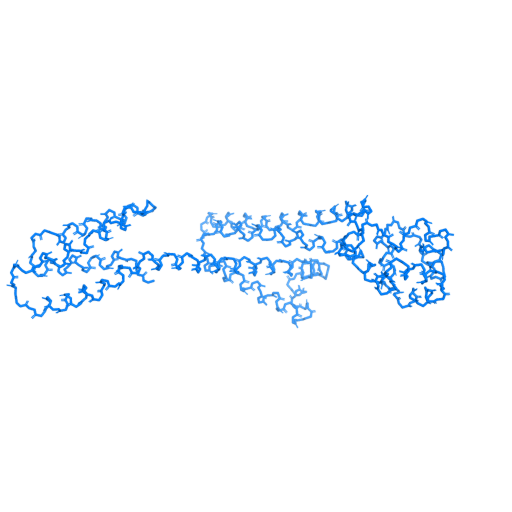N . ARG A 1 87 ? 15.007 -2.512 -14.089 1.00 88.38 87 ARG A N 1
ATOM 643 C CA . ARG A 1 87 ? 15.917 -2.064 -13.017 1.00 88.38 87 ARG A CA 1
ATOM 644 C C . ARG A 1 87 ? 17.232 -1.543 -13.571 1.00 88.38 87 ARG A C 1
ATOM 646 O O . ARG A 1 87 ? 17.666 -0.476 -13.150 1.00 88.38 87 ARG A O 1
ATOM 653 N N . GLN A 1 88 ? 17.845 -2.268 -14.504 1.00 88.38 88 GLN A N 1
ATOM 654 C CA . GLN A 1 88 ? 19.067 -1.826 -15.175 1.00 88.38 88 GLN A CA 1
ATOM 655 C C . GLN A 1 88 ? 18.831 -0.498 -15.908 1.00 88.38 88 GLN A C 1
ATOM 657 O O . GLN A 1 88 ? 19.625 0.431 -15.764 1.00 88.38 88 GLN A O 1
ATOM 662 N N . TYR A 1 89 ? 17.689 -0.373 -16.594 1.00 87.62 89 TYR A N 1
ATOM 663 C CA . TYR A 1 89 ? 17.266 0.877 -17.223 1.00 87.62 89 TYR A CA 1
ATOM 664 C C . TYR A 1 89 ? 17.142 2.016 -16.203 1.00 87.62 89 TYR A C 1
ATOM 666 O O . TYR A 1 89 ? 17.710 3.085 -16.400 1.00 87.62 89 TYR A O 1
ATOM 674 N N . ALA A 1 90 ? 16.432 1.794 -15.092 1.00 86.69 90 ALA A N 1
ATOM 675 C CA . ALA A 1 90 ? 16.208 2.818 -14.072 1.00 86.69 90 ALA A CA 1
ATOM 676 C C . ALA A 1 90 ? 17.503 3.251 -13.360 1.00 86.69 90 ALA A C 1
ATOM 678 O O . ALA A 1 90 ? 17.656 4.424 -13.032 1.00 86.69 90 ALA A O 1
ATOM 679 N N . GLN A 1 91 ? 18.447 2.330 -13.144 1.00 88.25 91 GLN A N 1
ATOM 680 C CA . GLN A 1 91 ? 19.749 2.634 -12.536 1.00 88.25 91 GLN A CA 1
ATOM 681 C C . GLN A 1 91 ? 20.636 3.501 -13.432 1.00 88.25 91 GLN A C 1
ATOM 683 O O . GLN A 1 91 ? 21.452 4.262 -12.918 1.00 88.25 91 GLN A O 1
ATOM 688 N N . ARG A 1 92 ? 20.479 3.395 -14.756 1.00 86.88 92 ARG A N 1
ATOM 689 C CA . ARG A 1 92 ? 21.256 4.143 -15.754 1.00 86.88 92 ARG A CA 1
ATOM 690 C C . ARG A 1 92 ? 20.365 4.974 -16.674 1.00 86.88 92 ARG A C 1
ATOM 692 O O . ARG A 1 92 ? 20.592 5.042 -17.880 1.00 86.88 92 ARG A O 1
ATOM 699 N N . ALA A 1 93 ? 19.336 5.596 -16.101 1.00 85.12 93 ALA A N 1
ATOM 700 C CA . ALA A 1 93 ? 18.278 6.251 -16.867 1.00 85.12 93 ALA A CA 1
ATOM 701 C C . ALA A 1 93 ? 18.809 7.326 -17.832 1.00 85.12 93 ALA A C 1
ATOM 703 O O . ALA A 1 93 ? 18.328 7.419 -18.958 1.00 85.12 93 ALA A O 1
ATOM 704 N N . GLU A 1 94 ? 19.819 8.098 -17.422 1.00 85.75 94 GLU A N 1
ATOM 705 C CA . GLU A 1 94 ? 20.420 9.154 -18.248 1.00 85.75 94 GLU A CA 1
ATOM 706 C C . GLU A 1 94 ? 21.196 8.589 -19.448 1.00 85.75 94 GLU A C 1
ATOM 708 O O . GLU A 1 94 ? 20.989 9.025 -20.580 1.00 85.75 94 GLU A O 1
ATOM 713 N N . GLU A 1 95 ? 22.041 7.578 -19.219 1.00 87.56 95 GLU A N 1
ATOM 714 C CA . GLU A 1 95 ? 22.819 6.907 -20.271 1.00 87.56 95 GLU A CA 1
ATOM 715 C C . GLU A 1 95 ? 21.892 6.210 -21.277 1.00 87.56 95 GLU A C 1
ATOM 717 O O . GLU A 1 95 ? 22.058 6.348 -22.491 1.00 87.56 95 GLU A O 1
ATOM 722 N N . MET A 1 96 ? 20.863 5.518 -20.778 1.00 85.69 96 MET A N 1
ATOM 723 C CA . MET A 1 96 ? 19.870 4.839 -21.611 1.00 85.69 96 MET A CA 1
ATOM 724 C C . MET A 1 96 ? 19.033 5.829 -22.423 1.00 85.69 96 MET A C 1
ATOM 726 O O . MET A 1 96 ? 18.806 5.606 -23.612 1.00 85.69 96 MET A O 1
ATOM 730 N N . ALA A 1 97 ? 18.611 6.944 -21.819 1.00 86.56 97 ALA A N 1
ATOM 731 C CA . ALA A 1 97 ? 17.893 7.996 -22.530 1.00 86.56 97 ALA A CA 1
ATOM 732 C C . ALA A 1 97 ? 18.759 8.622 -23.631 1.00 86.56 97 ALA A C 1
ATOM 734 O O . ALA A 1 97 ? 18.266 8.855 -24.732 1.00 86.56 97 ALA A O 1
ATOM 735 N N . TYR A 1 98 ? 20.050 8.847 -23.371 1.00 89.06 98 TYR A N 1
ATOM 736 C CA . TYR A 1 98 ? 20.979 9.381 -24.365 1.00 89.06 98 TYR A CA 1
ATOM 737 C C . TYR A 1 98 ? 21.142 8.447 -25.572 1.00 89.06 98 TYR A C 1
ATOM 739 O O . TYR A 1 98 ? 21.019 8.901 -26.710 1.00 89.06 98 TYR A O 1
ATOM 747 N N . LEU A 1 99 ? 21.347 7.145 -25.341 1.00 87.81 99 LEU A N 1
ATOM 748 C CA . LEU A 1 99 ? 21.436 6.145 -26.413 1.00 87.81 99 LEU A CA 1
ATOM 749 C C . LEU A 1 99 ? 20.135 6.063 -27.224 1.00 87.81 99 LEU A C 1
ATOM 751 O O . LEU A 1 99 ? 20.159 6.026 -28.453 1.00 87.81 99 LEU A O 1
ATOM 755 N N . LEU A 1 100 ? 18.987 6.097 -26.547 1.00 88.31 100 LEU A N 1
ATOM 756 C CA . LEU A 1 100 ? 17.678 6.058 -27.195 1.00 88.31 100 LEU A CA 1
ATOM 757 C C . LEU A 1 100 ? 17.364 7.322 -28.002 1.00 88.31 100 LEU A C 1
ATOM 759 O O . LEU A 1 100 ? 16.747 7.228 -29.061 1.00 88.31 100 LEU A O 1
ATOM 763 N N . CYS A 1 101 ? 17.829 8.492 -27.561 1.00 90.06 101 CYS A N 1
ATOM 764 C CA . CYS A 1 101 ? 17.700 9.743 -28.311 1.00 90.06 101 CYS A CA 1
ATOM 765 C C . CYS A 1 101 ? 18.435 9.714 -29.662 1.00 90.06 101 CYS A C 1
ATOM 767 O O . CYS A 1 101 ? 18.059 10.445 -30.580 1.00 90.06 101 CYS A O 1
ATOM 769 N N . GLN A 1 102 ? 19.465 8.875 -29.804 1.00 89.62 102 GLN A N 1
ATOM 770 C CA . GLN A 1 102 ? 20.184 8.694 -31.068 1.00 89.62 102 GLN A CA 1
ATOM 771 C C . GLN A 1 102 ? 19.426 7.787 -32.053 1.00 89.62 102 GLN A C 1
ATOM 773 O O . GLN A 1 102 ? 19.680 7.840 -33.256 1.00 89.62 102 GLN A O 1
ATOM 778 N N . ASN A 1 103 ? 18.460 6.997 -31.575 1.00 90.19 103 ASN A N 1
ATOM 779 C CA . ASN A 1 103 ? 17.681 6.058 -32.379 1.00 90.19 103 ASN A CA 1
ATOM 780 C C . ASN A 1 103 ? 16.374 6.701 -32.882 1.00 90.19 103 ASN A C 1
ATOM 782 O O . ASN A 1 103 ? 15.284 6.414 -32.386 1.00 90.19 103 ASN A O 1
ATOM 786 N N . GLN A 1 104 ? 16.483 7.594 -33.874 1.00 92.12 104 GLN A N 1
ATOM 787 C CA . GLN A 1 104 ? 15.331 8.316 -34.445 1.00 92.12 104 GLN A CA 1
ATOM 788 C C . GLN A 1 104 ? 14.171 7.403 -34.898 1.00 92.12 104 GLN A C 1
ATOM 790 O O . GLN A 1 104 ? 13.031 7.709 -34.541 1.00 92.12 104 GLN A O 1
ATOM 795 N N . PRO A 1 105 ? 14.409 6.263 -35.583 1.00 92.06 105 PRO A N 1
ATOM 796 C CA . PRO A 1 105 ? 13.326 5.361 -35.985 1.00 92.06 105 PRO A CA 1
ATOM 797 C C . PRO A 1 105 ? 12.500 4.829 -34.807 1.00 92.06 105 PRO A C 1
ATOM 799 O O . PRO A 1 105 ? 11.278 4.718 -34.900 1.00 92.06 105 PRO A O 1
ATOM 802 N N . TYR A 1 106 ? 13.146 4.540 -33.675 1.00 91.94 106 TYR A N 1
ATOM 803 C CA . TYR A 1 106 ? 12.448 4.092 -32.473 1.00 91.94 106 TYR A CA 1
ATOM 804 C C . TYR A 1 106 ? 11.609 5.210 -31.837 1.00 91.94 106 TYR A C 1
ATOM 806 O O . TYR A 1 106 ? 10.496 4.965 -31.375 1.00 91.94 106 TYR A O 1
ATOM 814 N N . LEU A 1 107 ? 12.101 6.454 -31.847 1.00 92.81 107 LEU A N 1
ATOM 815 C CA . LEU A 1 107 ? 11.341 7.603 -31.340 1.00 92.81 107 LEU A CA 1
ATOM 816 C C . LEU A 1 107 ? 10.083 7.876 -32.170 1.00 92.81 107 LEU A C 1
ATOM 818 O O . LEU A 1 107 ? 9.043 8.221 -31.610 1.00 92.81 107 LEU A O 1
ATOM 822 N N . GLU A 1 108 ? 10.170 7.730 -33.491 1.00 93.88 108 GLU A N 1
ATOM 823 C CA . GLU A 1 108 ? 9.020 7.858 -34.389 1.00 93.88 108 GLU A CA 1
ATOM 824 C C . GLU A 1 108 ? 7.995 6.749 -34.151 1.00 93.88 108 GLU A C 1
ATOM 826 O O . GLU A 1 108 ? 6.801 7.037 -34.061 1.00 93.88 108 GLU A O 1
ATOM 831 N N . TYR A 1 109 ? 8.461 5.512 -33.964 1.00 93.62 109 TYR A N 1
ATOM 832 C CA . TYR A 1 109 ? 7.611 4.390 -33.575 1.00 93.62 109 TYR A CA 1
ATOM 833 C C . TYR A 1 109 ? 6.867 4.668 -32.257 1.00 93.62 109 TYR A C 1
ATOM 835 O O . TYR A 1 109 ? 5.641 4.583 -32.226 1.00 93.62 109 TYR A O 1
ATOM 843 N N . LEU A 1 110 ? 7.566 5.102 -31.199 1.00 92.75 110 LEU A N 1
ATOM 844 C CA . LEU A 1 110 ? 6.925 5.414 -29.915 1.00 92.75 110 LEU A CA 1
ATOM 84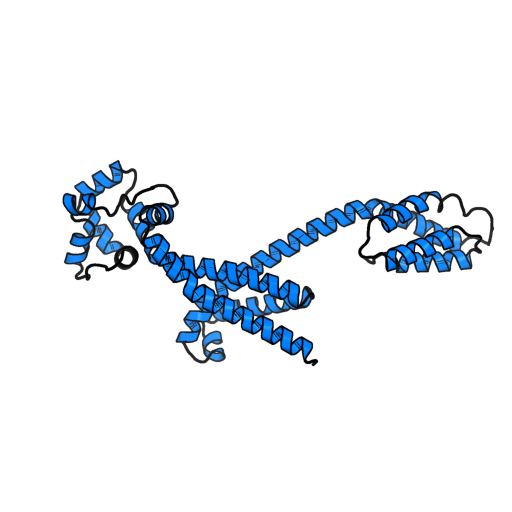5 C C . LEU A 1 110 ? 5.882 6.533 -30.034 1.00 92.75 110 LEU A C 1
ATOM 847 O O . LEU A 1 110 ? 4.822 6.441 -29.419 1.00 92.75 110 LEU A O 1
ATOM 851 N N . ARG A 1 111 ? 6.148 7.566 -30.845 1.00 92.75 111 ARG A N 1
ATOM 852 C CA . ARG A 1 111 ? 5.156 8.620 -31.120 1.00 92.75 111 ARG A CA 1
ATOM 853 C C . ARG A 1 111 ? 3.930 8.075 -31.851 1.00 92.75 111 ARG A C 1
ATOM 855 O O . ARG A 1 111 ? 2.828 8.532 -31.567 1.00 92.75 111 ARG A O 1
ATOM 862 N N . GLY A 1 112 ? 4.116 7.123 -32.768 1.00 91.19 112 GLY A N 1
ATOM 863 C CA . GLY A 1 112 ? 3.027 6.421 -33.455 1.00 91.19 112 GLY A CA 1
ATOM 864 C C . GLY A 1 112 ? 2.134 5.631 -32.496 1.00 91.19 112 GLY A C 1
ATOM 865 O O . GLY A 1 112 ? 0.915 5.674 -32.627 1.00 91.19 112 GLY A O 1
ATOM 866 N N . GLU A 1 113 ? 2.733 5.020 -31.474 1.00 89.50 113 GLU A N 1
ATOM 867 C CA . GLU A 1 113 ? 2.036 4.344 -30.368 1.00 89.50 113 GLU A CA 1
ATOM 868 C C . GLU A 1 113 ? 1.445 5.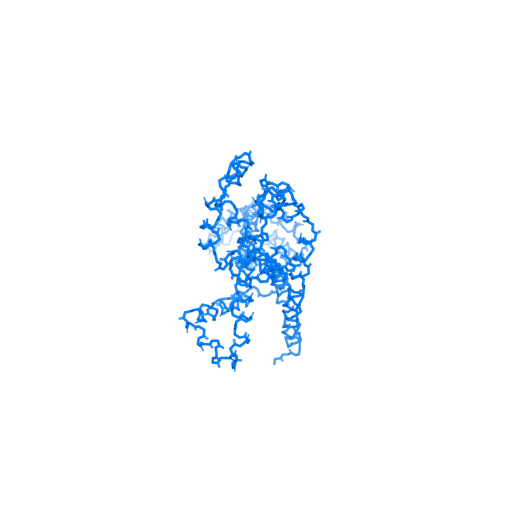321 -29.325 1.00 89.50 113 GLU A C 1
ATOM 870 O O . GLU A 1 113 ? 0.863 4.900 -28.327 1.00 89.50 113 GLU A O 1
ATOM 875 N N . GLY A 1 114 ? 1.584 6.638 -29.521 1.00 90.19 114 GLY A N 1
ATOM 876 C CA . GLY A 1 114 ? 1.056 7.657 -28.607 1.00 90.19 114 GLY A CA 1
ATOM 877 C C . GLY A 1 114 ? 1.864 7.835 -27.317 1.00 90.19 114 GLY A C 1
ATOM 878 O O . GLY A 1 114 ? 1.351 8.386 -26.346 1.00 90.19 114 GLY A O 1
ATOM 879 N N . THR A 1 115 ? 3.122 7.394 -27.291 1.00 92.12 115 THR A N 1
ATOM 880 C CA . THR A 1 115 ? 4.009 7.468 -26.124 1.00 92.12 115 THR A CA 1
ATOM 881 C C . THR A 1 115 ? 5.389 8.055 -26.480 1.00 92.12 115 THR A C 1
ATOM 883 O O . THR A 1 115 ? 5.606 8.622 -27.551 1.00 92.12 115 THR A O 1
ATOM 886 N N . GLY A 1 116 ? 6.344 7.996 -25.553 1.00 92.12 116 GLY A N 1
ATOM 887 C CA . GLY A 1 116 ? 7.711 8.470 -25.736 1.00 92.12 116 GLY A CA 1
ATOM 888 C C . GLY A 1 116 ? 8.657 7.974 -24.646 1.00 92.12 116 GLY A C 1
ATOM 889 O O . GLY A 1 116 ? 8.301 7.144 -23.810 1.00 92.12 116 GLY A O 1
ATOM 890 N N . LEU A 1 117 ? 9.877 8.517 -24.625 1.00 90.62 117 LEU A N 1
ATOM 891 C CA . LEU A 1 117 ? 10.912 8.105 -23.667 1.00 90.62 117 LEU A CA 1
ATOM 892 C C . LEU A 1 117 ? 10.534 8.365 -22.203 1.00 90.62 117 LEU A C 1
ATOM 894 O O . LEU A 1 117 ? 10.951 7.615 -21.325 1.00 90.62 117 LEU A O 1
ATOM 898 N N . ALA A 1 118 ? 9.730 9.397 -21.935 1.00 89.75 118 ALA A N 1
ATOM 899 C CA . ALA A 1 118 ? 9.208 9.657 -20.595 1.00 89.75 118 ALA A CA 1
ATOM 900 C C . ALA A 1 118 ? 8.274 8.525 -20.128 1.00 89.75 118 ALA A C 1
ATOM 902 O O . ALA A 1 118 ? 8.435 8.022 -19.019 1.00 89.75 118 ALA A O 1
ATOM 903 N N . GLY A 1 119 ? 7.371 8.070 -21.005 1.00 90.31 119 GLY A N 1
ATOM 904 C CA . GLY A 1 119 ? 6.493 6.929 -20.734 1.00 90.31 119 GLY A CA 1
ATOM 905 C C . GLY A 1 119 ? 7.275 5.628 -20.550 1.00 90.31 119 GLY A C 1
ATOM 906 O O . GLY A 1 119 ? 6.984 4.857 -19.640 1.00 90.31 119 GLY A O 1
ATOM 907 N N . LEU A 1 120 ? 8.334 5.420 -21.341 1.00 91.38 120 LEU A N 1
ATOM 908 C CA . LEU A 1 120 ? 9.256 4.294 -21.165 1.00 91.38 120 LEU A CA 1
ATOM 909 C C . LEU A 1 120 ? 9.967 4.331 -19.805 1.00 91.38 120 LEU A C 1
ATOM 911 O O . LEU A 1 120 ? 10.060 3.309 -19.127 1.00 91.38 120 LEU A O 1
ATOM 915 N N . ALA A 1 121 ? 10.466 5.497 -19.392 1.00 90.56 121 ALA A N 1
ATOM 916 C CA . ALA A 1 121 ? 11.134 5.653 -18.104 1.00 90.56 121 ALA A CA 1
ATOM 917 C C . ALA A 1 121 ? 10.180 5.351 -16.940 1.00 90.56 121 ALA A C 1
ATOM 919 O O . ALA A 1 121 ? 10.544 4.609 -16.027 1.00 90.56 121 ALA A O 1
ATOM 920 N N . GLU A 1 122 ? 8.947 5.855 -17.003 1.00 91.38 122 GLU A N 1
ATOM 921 C CA . GLU A 1 122 ? 7.919 5.573 -16.001 1.00 91.38 122 GLU A CA 1
ATOM 922 C C . GLU A 1 122 ? 7.519 4.090 -15.987 1.00 91.38 122 GLU A C 1
ATOM 924 O O . GLU A 1 122 ? 7.436 3.480 -14.916 1.00 91.38 122 GLU A O 1
ATOM 929 N N . TYR A 1 123 ? 7.346 3.482 -17.164 1.00 92.62 123 TYR A N 1
ATOM 930 C CA . TYR A 1 123 ? 7.090 2.050 -17.313 1.00 92.62 123 TYR A CA 1
ATOM 931 C C . TYR A 1 123 ? 8.191 1.229 -16.631 1.00 92.62 123 TYR A C 1
ATOM 933 O O . TYR A 1 123 ? 7.908 0.385 -15.777 1.00 92.62 123 TYR A O 1
ATOM 941 N N . CYS A 1 124 ? 9.458 1.512 -16.949 1.00 92.00 124 CYS A N 1
ATOM 942 C CA . CYS A 1 124 ? 10.602 0.837 -16.346 1.00 92.00 124 CYS A CA 1
ATOM 943 C C . CYS A 1 124 ? 10.652 1.040 -14.830 1.00 92.00 124 CYS A C 1
ATOM 945 O O . CYS A 1 124 ? 10.857 0.082 -14.089 1.00 92.00 124 CYS A O 1
ATOM 947 N N . GLN A 1 125 ? 10.414 2.257 -14.344 1.00 91.56 125 GLN A N 1
ATOM 948 C CA . GLN A 1 125 ? 10.424 2.538 -12.912 1.00 91.56 125 GLN A CA 1
ATOM 949 C C . GLN A 1 125 ? 9.343 1.742 -12.167 1.00 91.56 125 GLN A C 1
ATOM 951 O O . GLN A 1 125 ? 9.630 1.123 -11.140 1.00 91.56 125 GLN A O 1
ATOM 956 N N . ARG A 1 126 ? 8.118 1.693 -12.703 1.00 91.31 126 ARG A N 1
ATOM 957 C CA . ARG A 1 126 ? 7.005 0.936 -12.108 1.00 91.31 126 ARG A CA 1
ATOM 958 C C . ARG A 1 126 ? 7.279 -0.564 -12.106 1.00 91.31 126 ARG A C 1
ATOM 960 O O . ARG A 1 126 ? 7.088 -1.216 -11.082 1.00 91.31 126 ARG A O 1
ATOM 967 N N . VAL A 1 127 ? 7.772 -1.112 -13.215 1.00 91.75 127 VAL A N 1
ATOM 968 C CA . VAL A 1 127 ? 8.115 -2.539 -13.315 1.00 91.75 127 VAL A CA 1
ATOM 969 C C . VAL A 1 127 ? 9.285 -2.900 -12.391 1.00 91.75 127 VAL A C 1
ATOM 971 O O . VAL A 1 127 ? 9.236 -3.923 -11.714 1.00 91.75 127 VAL A O 1
ATOM 974 N N . ALA A 1 128 ? 10.305 -2.046 -12.284 1.00 90.06 128 ALA A N 1
ATOM 975 C CA . ALA A 1 128 ? 11.451 -2.260 -11.399 1.00 90.06 128 ALA A CA 1
ATOM 976 C C . ALA A 1 128 ? 11.056 -2.348 -9.912 1.00 90.06 128 ALA A C 1
ATOM 978 O O . ALA A 1 128 ? 11.656 -3.123 -9.155 1.00 90.06 128 ALA A O 1
ATOM 979 N N . GLN A 1 129 ? 10.046 -1.565 -9.519 1.00 89.19 129 GLN A N 1
ATOM 980 C CA . GLN A 1 129 ? 9.500 -1.483 -8.162 1.00 89.19 129 GLN A CA 1
ATOM 981 C C . GLN A 1 129 ? 8.345 -2.466 -7.903 1.00 89.19 129 GLN A C 1
ATOM 983 O O . GLN A 1 129 ? 7.892 -2.579 -6.765 1.00 89.19 129 GLN A O 1
ATOM 988 N N . LEU A 1 130 ? 7.867 -3.200 -8.916 1.00 89.75 130 LEU A N 1
ATOM 989 C CA . LEU A 1 130 ? 6.744 -4.140 -8.802 1.00 89.75 130 LEU A CA 1
ATOM 990 C C . LEU A 1 130 ? 6.888 -5.116 -7.614 1.00 89.75 130 LEU A C 1
ATOM 992 O O . LEU A 1 130 ? 5.917 -5.259 -6.860 1.00 89.75 130 LEU A O 1
ATOM 996 N N . PRO A 1 131 ? 8.051 -5.767 -7.382 1.00 86.25 131 PRO A N 1
ATOM 997 C CA . PRO A 1 131 ? 8.197 -6.704 -6.268 1.00 86.25 131 PRO A CA 1
ATOM 998 C C . PRO A 1 131 ? 8.042 -6.030 -4.904 1.00 86.25 131 PRO A C 1
ATOM 1000 O O . PRO A 1 131 ? 7.393 -6.577 -4.007 1.00 86.25 131 PRO A O 1
ATOM 1003 N N . ASP A 1 132 ? 8.597 -4.829 -4.761 1.00 86.31 132 ASP A N 1
ATOM 1004 C CA . ASP A 1 132 ? 8.570 -4.070 -3.515 1.00 86.31 132 ASP A CA 1
ATOM 1005 C C . ASP A 1 132 ? 7.160 -3.529 -3.254 1.00 86.31 132 ASP A C 1
ATOM 1007 O O . ASP A 1 132 ? 6.623 -3.708 -2.160 1.00 86.31 132 ASP A O 1
ATOM 1011 N N . ASN A 1 133 ? 6.504 -2.997 -4.288 1.00 88.56 133 ASN A N 1
ATOM 1012 C CA . ASN A 1 133 ? 5.132 -2.493 -4.237 1.00 88.56 133 ASN A CA 1
ATOM 1013 C C . ASN A 1 133 ? 4.122 -3.593 -3.879 1.00 88.56 133 ASN A C 1
ATOM 1015 O O . ASN A 1 133 ? 3.246 -3.389 -3.036 1.00 88.56 133 ASN A O 1
ATOM 1019 N N . LEU A 1 134 ? 4.241 -4.787 -4.468 1.00 90.50 134 LEU A N 1
ATOM 1020 C CA . LEU A 1 134 ? 3.351 -5.907 -4.141 1.00 90.50 134 LEU A CA 1
ATOM 1021 C C . LEU A 1 134 ? 3.615 -6.471 -2.746 1.00 90.50 134 LEU A C 1
ATOM 1023 O O . LEU A 1 134 ? 2.671 -6.838 -2.041 1.00 90.50 134 LEU A O 1
ATOM 1027 N N . THR A 1 135 ? 4.876 -6.505 -2.313 1.00 89.38 135 THR A N 1
ATOM 1028 C CA . THR A 1 135 ? 5.224 -6.881 -0.937 1.00 89.38 135 THR A CA 1
ATOM 1029 C C . THR A 1 135 ? 4.648 -5.880 0.060 1.00 89.38 135 THR A C 1
ATOM 1031 O O . THR A 1 135 ? 4.058 -6.282 1.066 1.00 89.38 135 THR A O 1
ATOM 1034 N N . TYR A 1 136 ? 4.739 -4.587 -0.247 1.00 89.25 136 TYR A N 1
ATOM 1035 C CA . TYR A 1 136 ? 4.138 -3.514 0.535 1.00 89.25 136 TYR A CA 1
ATOM 1036 C C . TYR A 1 136 ? 2.616 -3.664 0.637 1.00 89.25 136 TYR A C 1
ATOM 1038 O O . TYR A 1 136 ? 2.068 -3.684 1.740 1.00 89.25 136 TYR A O 1
ATOM 1046 N N . ALA A 1 137 ? 1.931 -3.857 -0.494 1.00 89.25 137 ALA A N 1
ATOM 1047 C CA . ALA A 1 137 ? 0.481 -4.037 -0.534 1.00 89.25 137 ALA A CA 1
ATOM 1048 C C . ALA A 1 137 ? 0.029 -5.266 0.276 1.00 89.25 137 ALA A C 1
ATOM 1050 O O . ALA A 1 137 ? -0.932 -5.195 1.047 1.00 89.25 137 ALA A O 1
ATOM 1051 N N . CYS A 1 138 ? 0.756 -6.385 0.169 1.00 91.81 138 CYS A N 1
ATOM 1052 C CA . CYS A 1 138 ? 0.485 -7.582 0.966 1.00 91.81 138 CYS A CA 1
ATOM 1053 C C . CYS A 1 138 ? 0.669 -7.327 2.465 1.00 91.81 138 CYS A C 1
ATOM 1055 O O . CYS A 1 138 ? -0.168 -7.751 3.265 1.00 91.81 138 CYS A O 1
ATOM 1057 N N . ARG A 1 139 ? 1.744 -6.624 2.853 1.00 91.56 139 ARG A N 1
ATOM 1058 C CA . ARG A 1 139 ? 1.991 -6.224 4.247 1.00 91.56 139 ARG A CA 1
ATOM 1059 C C . ARG A 1 139 ? 0.854 -5.371 4.780 1.00 91.56 139 ARG A C 1
ATOM 1061 O O . ARG A 1 139 ? 0.315 -5.691 5.833 1.00 91.56 139 ARG A O 1
ATOM 1068 N N . TYR A 1 140 ? 0.459 -4.343 4.036 1.00 91.56 140 TYR A N 1
ATOM 1069 C CA . TYR A 1 140 ? -0.635 -3.453 4.407 1.00 91.56 140 TYR A CA 1
ATOM 1070 C C . TYR A 1 140 ? -1.933 -4.231 4.678 1.00 91.56 140 TYR A C 1
ATOM 1072 O O . TYR A 1 140 ? -2.512 -4.112 5.759 1.00 91.56 140 TYR A O 1
ATOM 1080 N N . LEU A 1 141 ? -2.355 -5.097 3.748 1.00 93.56 141 LEU A N 1
ATOM 1081 C CA . LEU A 1 141 ? -3.593 -5.872 3.894 1.00 93.56 141 LEU A CA 1
ATOM 1082 C C . LEU A 1 141 ? -3.541 -6.846 5.079 1.00 93.56 141 LEU A C 1
ATOM 1084 O O . LEU A 1 141 ? -4.493 -6.935 5.857 1.00 93.56 141 LEU A O 1
ATOM 1088 N N . LEU A 1 142 ? -2.431 -7.568 5.247 1.00 93.06 142 LEU A N 1
ATOM 1089 C CA . LEU A 1 142 ? -2.279 -8.524 6.346 1.00 93.06 142 LEU A CA 1
ATOM 1090 C C . LEU A 1 142 ? -2.175 -7.825 7.706 1.00 93.06 142 LEU A C 1
ATOM 1092 O O . LEU A 1 142 ? -2.749 -8.306 8.684 1.00 93.06 142 LEU A O 1
ATOM 1096 N N . PHE A 1 143 ? -1.514 -6.669 7.779 1.00 92.19 143 PHE A N 1
ATOM 1097 C CA . PHE A 1 143 ? -1.486 -5.859 8.993 1.00 92.19 143 PHE A CA 1
ATOM 1098 C C . PHE A 1 143 ? -2.849 -5.261 9.319 1.00 92.19 143 PHE A C 1
ATOM 1100 O O . PHE A 1 143 ? -3.225 -5.248 10.489 1.00 92.19 143 PHE A O 1
ATOM 1107 N N . LEU A 1 144 ? -3.640 -4.858 8.324 1.00 92.19 144 LEU A N 1
ATOM 1108 C CA . LEU A 1 144 ? -5.013 -4.405 8.550 1.00 92.19 144 LEU A CA 1
ATOM 1109 C C . LEU A 1 144 ? -5.869 -5.524 9.165 1.00 92.19 144 LEU A C 1
ATOM 1111 O O . LEU A 1 144 ? -6.562 -5.303 10.162 1.00 92.19 144 LEU A O 1
ATOM 1115 N N . LEU A 1 145 ? -5.770 -6.745 8.627 1.00 92.38 145 LEU A N 1
ATOM 1116 C CA . LEU A 1 145 ? -6.434 -7.926 9.190 1.00 92.38 145 LEU A CA 1
ATOM 1117 C C . LEU A 1 145 ? -5.946 -8.236 10.609 1.00 92.38 145 LEU A C 1
ATOM 1119 O O . LEU A 1 145 ? -6.746 -8.580 11.481 1.00 92.38 145 LEU A O 1
ATOM 1123 N N . TRP A 1 146 ? -4.650 -8.073 10.866 1.00 92.69 146 TRP A N 1
ATOM 1124 C CA . TRP A 1 146 ? -4.076 -8.251 12.194 1.00 92.69 146 TRP A CA 1
ATOM 1125 C C . TRP A 1 146 ? -4.578 -7.205 13.202 1.00 92.69 146 TRP A C 1
ATOM 1127 O O . TRP A 1 146 ? -4.947 -7.567 14.320 1.00 92.69 146 TRP A O 1
ATOM 1137 N N . VAL A 1 147 ? -4.674 -5.925 12.824 1.00 89.38 147 VAL A N 1
ATOM 1138 C CA . VAL A 1 147 ? -5.248 -4.870 13.682 1.00 89.38 147 VAL A CA 1
ATOM 1139 C C . VAL A 1 147 ? -6.725 -5.156 13.970 1.00 89.38 147 VAL A C 1
ATOM 1141 O O . VAL A 1 147 ? -7.180 -5.016 15.108 1.00 89.38 147 VAL A O 1
ATOM 1144 N N . LEU A 1 148 ? -7.474 -5.634 12.974 1.00 88.56 148 LEU A N 1
ATOM 1145 C CA . LEU A 1 148 ? -8.861 -6.054 13.162 1.00 88.56 148 LEU A CA 1
ATOM 1146 C C . LEU A 1 148 ? -8.958 -7.246 14.128 1.00 88.56 148 LEU A C 1
ATOM 1148 O O . LEU A 1 148 ? -9.789 -7.244 15.041 1.00 88.56 148 LEU A O 1
ATOM 1152 N N . PHE A 1 149 ? -8.064 -8.228 14.004 1.00 88.62 149 PHE A N 1
ATOM 1153 C CA . PHE A 1 149 ? -7.950 -9.339 14.949 1.00 88.62 149 PHE A CA 1
ATOM 1154 C C . PHE A 1 149 ? -7.624 -8.856 16.372 1.00 88.62 149 PHE A C 1
ATOM 1156 O O . PHE A 1 149 ? -8.268 -9.293 17.330 1.00 88.62 149 PHE A O 1
ATOM 1163 N N . LEU A 1 150 ? -6.696 -7.906 16.531 1.00 86.69 150 LEU A N 1
ATOM 1164 C CA . LEU A 1 150 ? -6.387 -7.278 17.820 1.00 86.69 150 LEU A CA 1
ATOM 1165 C C . LEU A 1 150 ? -7.609 -6.601 18.441 1.00 86.69 150 LEU A C 1
ATOM 1167 O O . LEU A 1 150 ? -7.861 -6.766 19.640 1.00 86.69 150 LEU A O 1
ATOM 1171 N N . HIS A 1 151 ? -8.381 -5.867 17.637 1.00 85.75 151 HIS A N 1
ATOM 1172 C CA . HIS A 1 151 ? -9.604 -5.214 18.091 1.00 85.75 151 HIS A CA 1
ATOM 1173 C C . HIS A 1 151 ? -10.604 -6.232 18.658 1.00 85.75 151 HIS A C 1
ATOM 1175 O O . HIS A 1 151 ? -11.141 -6.038 19.756 1.00 85.75 151 HIS A O 1
ATOM 1181 N N . LEU A 1 152 ? -10.794 -7.357 17.963 1.00 84.50 152 LEU A N 1
ATOM 1182 C CA . LEU A 1 152 ? -11.667 -8.448 18.403 1.00 84.50 152 LEU A CA 1
ATOM 1183 C C . LEU A 1 152 ? -11.142 -9.149 19.669 1.00 84.50 152 LEU A C 1
ATOM 1185 O O . LEU A 1 152 ? -11.918 -9.458 20.578 1.00 84.50 152 LEU A O 1
ATOM 1189 N N . LEU A 1 153 ? -9.828 -9.371 19.763 1.00 82.94 153 LEU A N 1
ATOM 1190 C CA . LEU A 1 153 ? -9.186 -10.105 20.857 1.00 82.94 153 LEU A CA 1
ATOM 1191 C C . LEU A 1 153 ? -9.169 -9.313 22.177 1.00 82.94 153 LEU A C 1
ATOM 1193 O O . LEU A 1 153 ? -9.429 -9.865 23.261 1.00 82.94 153 LEU A O 1
ATOM 1197 N N . LEU A 1 154 ? -8.823 -8.025 22.100 1.00 74.19 154 LEU A N 1
ATOM 1198 C CA . LEU A 1 154 ? -8.639 -7.158 23.263 1.00 74.19 154 LEU A CA 1
ATOM 1199 C C . LEU A 1 154 ? -9.962 -6.577 23.757 1.00 74.19 154 LEU A C 1
ATOM 1201 O O . LEU A 1 154 ? -10.108 -6.385 24.965 1.00 74.19 154 LEU A O 1
ATOM 1205 N N . ARG A 1 155 ? -10.932 -6.330 22.860 1.00 72.44 155 ARG A N 1
ATOM 1206 C CA . ARG A 1 155 ? -12.252 -5.741 23.172 1.00 72.44 155 ARG A CA 1
ATOM 1207 C C . ARG A 1 155 ? -12.187 -4.396 23.921 1.00 72.44 155 ARG A C 1
ATOM 1209 O O . ARG A 1 155 ? -13.211 -3.902 24.387 1.00 72.44 155 ARG A O 1
ATOM 1216 N N . ASN A 1 156 ? -10.991 -3.815 24.046 1.00 71.19 156 ASN A N 1
ATOM 1217 C CA . ASN A 1 156 ? -10.683 -2.620 24.818 1.00 71.19 156 ASN A CA 1
ATOM 1218 C C . ASN A 1 156 ? -10.058 -1.571 23.892 1.00 71.19 156 ASN A C 1
ATOM 1220 O O . ASN A 1 156 ? -8.845 -1.554 23.681 1.00 71.19 156 ASN A O 1
ATOM 1224 N N . ARG A 1 157 ? -10.911 -0.708 23.336 1.00 71.56 157 ARG A N 1
ATOM 1225 C CA . ARG A 1 157 ? -10.538 0.348 22.385 1.00 71.56 157 ARG A CA 1
ATOM 1226 C C . ARG A 1 157 ? -9.445 1.306 22.889 1.00 71.56 157 ARG A C 1
ATOM 1228 O O . ARG A 1 157 ? -8.481 1.494 22.153 1.00 71.56 157 ARG A O 1
ATOM 1235 N N . PRO A 1 158 ? -9.497 1.852 24.124 1.00 75.06 158 PRO A N 1
ATOM 1236 C CA . PRO A 1 158 ? -8.488 2.818 24.568 1.00 75.06 158 PRO A CA 1
ATOM 1237 C C . PRO A 1 158 ? -7.077 2.226 24.652 1.00 75.06 158 PRO A C 1
ATOM 1239 O O . PRO A 1 158 ? -6.116 2.893 24.288 1.00 75.06 158 PRO A O 1
ATOM 1242 N N . ALA A 1 159 ? -6.935 0.965 25.077 1.00 73.75 159 ALA A N 1
ATOM 1243 C CA . ALA A 1 159 ? -5.625 0.312 25.129 1.00 73.75 159 ALA A CA 1
ATOM 1244 C C . ALA A 1 159 ? -5.037 0.079 23.729 1.00 73.75 159 ALA A C 1
ATOM 1246 O O . ALA A 1 159 ? -3.827 0.189 23.546 1.00 73.75 159 ALA A O 1
ATOM 1247 N N . LEU A 1 160 ? -5.895 -0.216 22.749 1.00 80.00 160 LEU A N 1
ATOM 1248 C CA . LEU A 1 160 ? -5.494 -0.389 21.358 1.00 80.00 160 LEU A CA 1
ATOM 1249 C C . LEU A 1 160 ? -5.003 0.941 20.768 1.00 80.00 160 LEU A C 1
ATOM 1251 O O . LEU A 1 160 ? -3.897 0.979 20.245 1.00 80.00 160 LEU A O 1
ATOM 1255 N N . TYR A 1 161 ? -5.738 2.044 20.949 1.00 82.25 161 TYR A N 1
ATOM 1256 C CA . TYR A 1 161 ? -5.296 3.362 20.469 1.00 82.25 161 TYR A CA 1
ATOM 1257 C C . TYR A 1 161 ? -4.020 3.851 21.157 1.00 82.25 161 TYR A C 1
ATOM 1259 O O . TYR A 1 161 ? -3.157 4.428 20.503 1.00 82.25 161 TYR A O 1
ATOM 1267 N N . PHE A 1 162 ? -3.871 3.596 22.461 1.00 80.06 162 PHE A N 1
ATOM 1268 C CA . PHE A 1 162 ? -2.645 3.939 23.180 1.00 80.06 162 PHE A CA 1
ATOM 1269 C C . PHE A 1 162 ? -1.439 3.166 22.635 1.00 80.06 162 PHE A C 1
ATOM 1271 O O . PHE A 1 162 ? -0.401 3.759 22.352 1.00 80.06 162 PHE A O 1
ATOM 1278 N N . GLY A 1 163 ? -1.591 1.852 22.427 1.00 78.62 163 GLY A N 1
ATOM 1279 C CA . GLY A 1 163 ? -0.555 1.028 21.804 1.00 78.62 163 GLY A CA 1
ATOM 1280 C C . GLY A 1 163 ? -0.214 1.502 20.392 1.00 78.62 163 GLY A C 1
ATOM 1281 O O . GLY A 1 163 ? 0.961 1.572 20.041 1.00 78.62 163 GLY A O 1
ATOM 1282 N N . MET A 1 164 ? -1.224 1.901 19.614 1.00 81.81 164 MET A N 1
ATOM 1283 C CA . MET A 1 164 ? -1.010 2.466 18.285 1.00 81.81 164 MET A CA 1
ATOM 1284 C C . MET A 1 164 ? -0.221 3.775 18.329 1.00 81.81 164 MET A C 1
ATOM 1286 O O . MET A 1 164 ? 0.746 3.924 17.588 1.00 81.81 164 MET A O 1
ATOM 12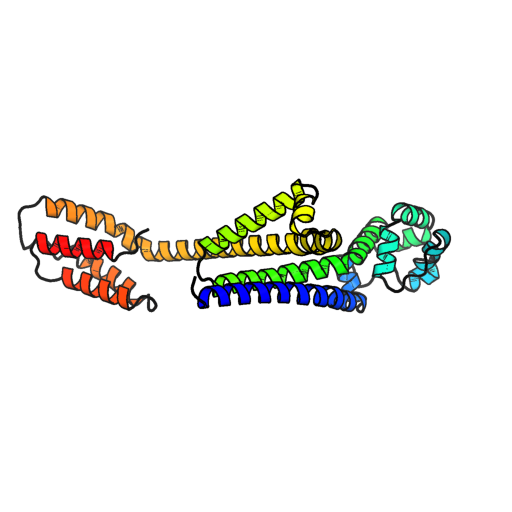90 N N . GLY A 1 165 ? -0.587 4.692 19.228 1.00 79.25 165 GLY A N 1
ATOM 1291 C CA . GLY A 1 165 ? 0.119 5.959 19.414 1.00 79.25 165 GLY A CA 1
ATOM 1292 C C . GLY A 1 165 ? 1.575 5.769 19.840 1.00 79.25 165 GLY A C 1
ATOM 1293 O O . GLY A 1 165 ? 2.459 6.438 19.310 1.00 79.25 165 GLY A O 1
ATOM 1294 N N . LEU A 1 166 ? 1.845 4.812 20.733 1.00 82.56 166 LEU A N 1
ATOM 1295 C CA . LEU A 1 166 ? 3.211 4.479 21.145 1.00 82.56 166 LEU A CA 1
ATOM 1296 C C . LEU A 1 166 ? 4.050 3.959 19.969 1.00 82.56 166 LEU A C 1
ATOM 1298 O O . LEU A 1 166 ? 5.206 4.346 19.814 1.00 82.56 166 LEU A O 1
ATOM 1302 N N . LEU A 1 167 ? 3.459 3.114 19.123 1.00 80.19 167 LEU A N 1
ATOM 1303 C CA . LEU A 1 167 ? 4.124 2.550 17.950 1.00 80.19 167 LEU A CA 1
ATOM 1304 C C . LEU A 1 167 ? 4.406 3.633 16.894 1.00 80.19 167 LEU A C 1
ATOM 1306 O O . LEU A 1 167 ? 5.500 3.658 16.335 1.00 80.19 167 LEU A O 1
ATOM 1310 N N . CYS A 1 168 ? 3.481 4.581 16.695 1.00 80.56 168 CYS A N 1
ATOM 1311 C CA . CYS A 1 168 ? 3.712 5.766 15.865 1.00 80.56 168 CYS A CA 1
ATOM 1312 C C . CYS A 1 168 ? 4.888 6.603 16.378 1.00 80.56 168 CYS A C 1
ATOM 1314 O O . CYS A 1 168 ? 5.785 6.916 15.604 1.00 80.56 168 CYS A O 1
ATOM 1316 N N . LEU A 1 169 ? 4.921 6.929 17.676 1.00 81.19 169 LEU A N 1
ATOM 1317 C CA . LEU A 1 169 ? 6.016 7.709 18.268 1.00 81.19 169 LEU A CA 1
ATOM 1318 C C . LEU A 1 169 ? 7.369 7.016 18.094 1.00 81.19 169 LEU A C 1
ATOM 1320 O O . LEU A 1 169 ? 8.358 7.665 17.762 1.00 81.19 169 LEU A O 1
ATOM 1324 N N . LEU A 1 170 ? 7.403 5.698 18.277 1.00 77.31 170 LEU A N 1
ATOM 1325 C CA . LEU A 1 170 ? 8.609 4.894 18.116 1.00 77.31 170 LEU A CA 1
ATOM 1326 C C . LEU A 1 170 ? 9.080 4.876 16.652 1.00 77.31 170 LEU A C 1
ATOM 1328 O O . LEU A 1 170 ? 10.259 5.098 16.383 1.00 77.31 170 LEU A O 1
ATOM 1332 N N . ALA A 1 171 ? 8.158 4.718 15.701 1.00 74.38 171 ALA A N 1
ATOM 1333 C CA . ALA A 1 171 ? 8.456 4.779 14.273 1.00 74.38 171 ALA A CA 1
ATOM 1334 C C . ALA A 1 171 ? 8.941 6.166 13.815 1.00 74.38 171 ALA A C 1
ATOM 1336 O O . ALA A 1 171 ? 9.909 6.278 13.061 1.00 74.38 171 ALA A O 1
ATOM 1337 N N . THR A 1 172 ? 8.304 7.239 14.289 1.00 74.75 172 THR A N 1
ATOM 1338 C CA . THR A 1 172 ? 8.754 8.611 14.026 1.00 74.75 172 THR A CA 1
ATOM 1339 C C . THR A 1 172 ? 10.121 8.867 14.659 1.00 74.75 172 THR A C 1
ATOM 1341 O O . THR A 1 172 ? 10.976 9.481 14.025 1.00 74.75 172 THR A O 1
ATOM 1344 N N . GLY A 1 173 ? 10.362 8.336 15.861 1.00 73.44 173 GLY A N 1
ATOM 1345 C CA . GLY A 1 173 ? 11.664 8.372 16.522 1.00 73.44 173 GLY A CA 1
ATOM 1346 C C . GLY A 1 173 ? 12.759 7.697 15.697 1.00 73.44 173 GLY A C 1
ATOM 1347 O O . GLY A 1 173 ? 13.833 8.269 15.533 1.00 73.44 173 GLY A O 1
ATOM 1348 N N . PHE A 1 174 ? 12.479 6.535 15.097 1.00 73.56 174 PHE A N 1
ATOM 1349 C CA . PHE A 1 174 ? 13.413 5.865 14.185 1.00 73.56 174 PHE A CA 1
ATOM 1350 C C . PHE A 1 174 ? 13.767 6.748 12.992 1.00 73.56 174 PHE A C 1
ATOM 1352 O O . PHE A 1 174 ? 14.951 7.002 12.758 1.00 73.56 174 PHE A O 1
ATOM 1359 N N . LYS A 1 175 ? 12.751 7.296 12.318 1.00 70.12 175 LYS A N 1
ATOM 1360 C CA . LYS A 1 175 ? 12.928 8.143 11.133 1.00 70.12 175 LYS A CA 1
ATOM 1361 C C . LYS A 1 175 ? 13.702 9.431 11.438 1.00 70.12 175 LYS A C 1
ATOM 1363 O O . LYS A 1 175 ? 14.616 9.777 10.699 1.00 70.12 175 LYS A O 1
ATOM 1368 N N . LEU A 1 176 ? 13.376 10.118 12.535 1.00 75.81 176 LEU A N 1
ATOM 1369 C CA . LEU A 1 176 ? 14.051 11.357 12.947 1.00 75.81 176 LEU A CA 1
ATOM 1370 C C . LEU A 1 176 ? 15.491 11.123 13.415 1.00 75.81 176 LEU A C 1
ATOM 1372 O O . LEU A 1 176 ? 16.338 11.992 13.247 1.00 75.81 176 LEU A O 1
ATOM 1376 N N . SER A 1 177 ? 15.781 9.950 13.979 1.00 71.94 177 SER A N 1
ATOM 1377 C CA . SER A 1 177 ? 17.126 9.597 14.448 1.00 71.94 177 SER A CA 1
ATOM 1378 C C . SER A 1 177 ? 18.086 9.152 13.341 1.00 71.94 177 SER A C 1
ATOM 1380 O O . SER A 1 177 ? 19.190 8.713 13.653 1.00 71.94 177 SER A O 1
ATOM 1382 N N . GLY A 1 178 ? 17.664 9.167 12.070 1.00 63.53 178 GLY A N 1
ATOM 1383 C CA . GLY A 1 178 ? 18.445 8.569 10.986 1.00 63.53 178 GLY A CA 1
ATOM 1384 C C . GLY A 1 178 ? 18.728 7.084 11.238 1.00 63.53 178 GLY A C 1
ATOM 1385 O O . GLY A 1 178 ? 19.836 6.620 10.998 1.00 63.53 178 GLY A O 1
ATOM 1386 N N . ASN A 1 179 ? 17.749 6.355 11.790 1.00 66.75 179 ASN A N 1
ATOM 1387 C CA . ASN A 1 179 ? 17.832 4.938 12.163 1.00 66.75 179 ASN A CA 1
ATOM 1388 C C . ASN A 1 179 ? 18.776 4.586 13.341 1.00 66.75 179 ASN A C 1
ATOM 1390 O O . ASN A 1 179 ? 18.870 3.412 13.706 1.00 66.75 179 ASN A O 1
ATOM 1394 N N . LEU A 1 180 ? 19.405 5.559 14.017 1.00 65.69 180 LEU A N 1
ATOM 1395 C CA . LEU A 1 180 ? 20.283 5.311 15.178 1.00 65.69 180 LEU A CA 1
ATOM 1396 C C . LEU A 1 180 ? 19.549 4.662 16.364 1.00 65.69 180 LEU A C 1
ATOM 1398 O O . LEU A 1 180 ? 20.073 3.745 16.996 1.00 65.69 180 LEU A O 1
ATOM 1402 N N . LEU A 1 181 ? 18.315 5.090 16.650 1.00 63.34 181 LEU A N 1
ATOM 1403 C CA . LEU A 1 181 ? 17.499 4.505 17.725 1.00 63.34 181 LEU A CA 1
ATOM 1404 C C . LEU A 1 181 ? 17.132 3.047 17.434 1.00 63.34 181 LEU A C 1
ATOM 1406 O O . LEU A 1 181 ? 17.122 2.209 18.335 1.00 63.34 181 LEU A O 1
ATOM 1410 N N . ALA A 1 182 ? 16.863 2.734 16.169 1.00 62.00 182 ALA A N 1
ATOM 1411 C CA . ALA A 1 182 ? 16.597 1.370 15.743 1.00 62.00 182 ALA A CA 1
ATOM 1412 C C . ALA A 1 182 ? 17.874 0.507 15.782 1.00 62.00 182 ALA A C 1
ATOM 1414 O O . ALA A 1 182 ? 17.788 -0.657 16.169 1.00 62.00 182 ALA A O 1
ATOM 1415 N N . ALA A 1 183 ? 19.058 1.073 15.510 1.00 61.78 183 ALA A N 1
ATOM 1416 C CA . ALA A 1 183 ? 20.345 0.386 15.688 1.00 61.78 183 ALA A CA 1
ATOM 1417 C C . ALA A 1 183 ? 20.617 0.019 17.146 1.00 61.78 183 ALA A C 1
ATOM 1419 O O . ALA A 1 183 ? 20.986 -1.119 17.435 1.00 61.78 183 ALA A O 1
ATOM 1420 N N . ALA A 1 184 ? 20.374 0.960 18.061 1.00 67.31 184 ALA A N 1
ATOM 1421 C CA . ALA A 1 184 ? 20.564 0.756 19.492 1.00 67.31 184 ALA A CA 1
ATOM 1422 C C . ALA A 1 184 ? 19.606 -0.297 20.079 1.00 67.31 184 ALA A C 1
ATOM 1424 O O . ALA A 1 184 ? 19.987 -1.036 20.982 1.00 67.31 184 ALA A O 1
ATOM 1425 N N . LEU A 1 185 ? 18.371 -0.377 19.571 1.00 67.06 185 LEU A N 1
ATOM 1426 C CA . LEU A 1 185 ? 17.341 -1.283 20.093 1.00 67.06 185 LEU A CA 1
ATOM 1427 C C . LEU A 1 185 ? 17.352 -2.679 19.455 1.00 67.06 185 LEU A C 1
ATOM 1429 O O . LEU A 1 185 ? 17.036 -3.651 20.137 1.00 67.06 185 LEU A O 1
ATOM 1433 N N 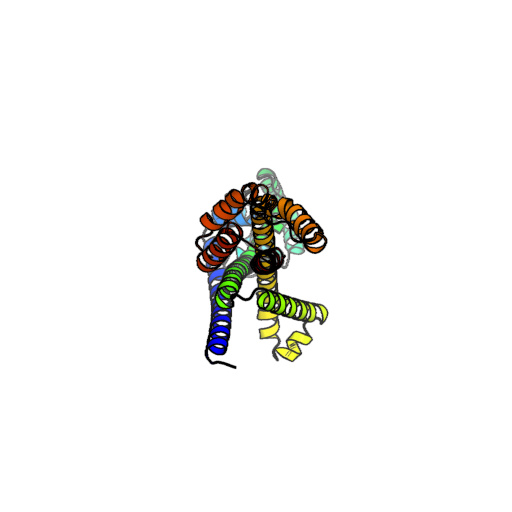. LEU A 1 186 ? 17.677 -2.792 18.163 1.00 65.75 186 LEU A N 1
ATOM 1434 C CA . LEU A 1 186 ? 17.611 -4.056 17.409 1.00 65.75 186 LEU A CA 1
ATOM 1435 C C . LEU A 1 186 ? 18.986 -4.710 17.200 1.00 65.75 186 LEU A C 1
ATOM 1437 O O . LEU A 1 186 ? 19.051 -5.852 16.747 1.00 65.75 186 LEU A O 1
ATOM 1441 N N . GLY A 1 187 ? 20.081 -4.010 17.514 1.00 61.81 187 GLY A N 1
ATOM 1442 C CA . GLY A 1 187 ? 21.434 -4.570 17.591 1.00 61.81 187 GLY A CA 1
ATOM 1443 C C . GLY A 1 187 ? 22.054 -5.033 16.267 1.00 61.81 187 GLY A C 1
ATOM 1444 O O . GLY A 1 187 ? 23.176 -5.531 16.280 1.00 61.81 187 GLY A O 1
ATOM 1445 N N . SER A 1 188 ? 21.371 -4.887 15.122 1.00 59.72 188 SER A N 1
ATOM 1446 C CA . SER A 1 188 ? 21.932 -5.251 13.814 1.00 59.72 188 SER A CA 1
ATOM 1447 C C . SER A 1 188 ? 21.410 -4.381 12.655 1.00 59.72 188 SER A C 1
ATOM 1449 O O . SER A 1 188 ? 20.202 -4.148 12.564 1.00 59.72 188 SER A O 1
ATOM 1451 N N . PRO A 1 189 ? 22.289 -3.936 11.729 1.00 57.00 189 PRO A N 1
ATOM 1452 C CA . PRO A 1 189 ? 21.925 -3.094 10.581 1.00 57.00 189 PRO A CA 1
ATOM 1453 C C . PRO A 1 189 ? 21.044 -3.804 9.535 1.00 57.00 189 PRO A C 1
ATOM 1455 O O . PRO A 1 189 ? 20.218 -3.164 8.889 1.00 57.00 189 PRO A O 1
ATOM 1458 N N . ALA A 1 190 ? 21.147 -5.131 9.408 1.00 54.69 190 ALA A N 1
ATOM 1459 C CA . ALA A 1 190 ? 20.336 -5.914 8.470 1.00 54.69 190 ALA A CA 1
ATOM 1460 C C . ALA A 1 190 ? 18.877 -6.098 8.936 1.00 54.69 190 ALA A C 1
ATOM 1462 O O . ALA A 1 190 ? 17.950 -5.999 8.131 1.00 54.69 190 ALA A O 1
ATOM 1463 N N . ALA A 1 191 ? 18.644 -6.307 10.240 1.00 53.12 191 ALA A N 1
ATOM 1464 C CA . ALA A 1 191 ? 17.286 -6.350 10.797 1.00 53.12 191 ALA A CA 1
ATOM 1465 C C . ALA A 1 191 ? 16.609 -4.966 10.762 1.00 53.12 191 ALA A C 1
ATOM 1467 O O . ALA A 1 191 ? 15.392 -4.853 10.629 1.00 53.12 191 ALA A O 1
ATOM 1468 N N . LEU A 1 192 ? 17.428 -3.920 10.836 1.00 53.88 192 LEU A N 1
ATOM 1469 C CA . LEU A 1 192 ? 17.073 -2.507 10.777 1.00 53.88 192 LEU A CA 1
ATOM 1470 C C . LEU A 1 192 ? 16.392 -2.113 9.461 1.00 53.88 192 LEU A C 1
ATOM 1472 O O . LEU A 1 192 ? 15.278 -1.602 9.500 1.00 53.88 192 LEU A O 1
ATOM 1476 N N . HIS A 1 193 ? 17.004 -2.399 8.307 1.00 54.69 193 HIS A N 1
ATOM 1477 C CA . HIS A 1 193 ? 16.400 -2.110 6.997 1.00 54.69 193 HIS A CA 1
ATOM 1478 C C . HIS A 1 193 ? 15.118 -2.929 6.769 1.00 54.69 193 HIS A C 1
ATOM 1480 O O . HIS A 1 193 ? 14.079 -2.393 6.384 1.00 54.69 193 HIS A O 1
ATOM 1486 N N . GLY A 1 194 ? 15.145 -4.229 7.090 1.00 57.34 194 GLY A N 1
ATOM 1487 C CA . GLY A 1 194 ? 13.996 -5.113 6.871 1.00 57.34 194 GLY A CA 1
ATOM 1488 C C . GLY A 1 194 ? 12.751 -4.736 7.685 1.00 57.34 194 GLY A C 1
ATOM 1489 O O . GLY A 1 194 ? 11.629 -4.852 7.185 1.00 57.34 194 GLY A O 1
ATOM 1490 N N . VAL A 1 195 ? 12.935 -4.268 8.924 1.00 60.38 195 VAL A N 1
ATOM 1491 C CA . VAL A 1 195 ? 11.832 -3.930 9.837 1.00 60.38 195 VAL A CA 1
ATOM 1492 C C . VAL A 1 195 ? 11.458 -2.448 9.756 1.00 60.38 195 VAL A C 1
ATOM 1494 O O . VAL A 1 195 ? 10.277 -2.144 9.585 1.00 60.38 195 VAL A O 1
ATOM 1497 N N . ALA A 1 196 ? 12.424 -1.528 9.850 1.00 60.34 196 ALA A N 1
ATOM 1498 C CA . ALA A 1 196 ? 12.144 -0.092 9.932 1.00 60.34 196 ALA A CA 1
ATOM 1499 C C . ALA A 1 196 ? 11.694 0.510 8.594 1.00 60.34 196 ALA A C 1
ATOM 1501 O O . ALA A 1 196 ? 10.806 1.357 8.584 1.00 60.34 196 ALA A O 1
ATOM 1502 N N . GLU A 1 197 ? 12.249 0.049 7.472 1.00 62.81 197 GLU A N 1
ATOM 1503 C CA . GLU A 1 197 ? 11.892 0.571 6.145 1.00 62.81 197 GLU A CA 1
ATOM 1504 C C . GLU A 1 197 ? 10.847 -0.311 5.457 1.00 62.81 197 GLU A C 1
ATOM 1506 O O . GLU A 1 197 ? 9.961 0.188 4.769 1.00 62.81 197 GLU A O 1
ATOM 1511 N N . GLY A 1 198 ? 10.876 -1.622 5.711 1.00 72.44 198 GLY A N 1
ATOM 1512 C CA . GLY A 1 198 ? 9.966 -2.564 5.067 1.00 72.44 198 GLY A CA 1
ATOM 1513 C C . GLY A 1 198 ? 8.614 -2.777 5.761 1.00 72.44 198 GLY A C 1
ATOM 1514 O O . GLY A 1 198 ? 7.602 -2.952 5.079 1.00 72.44 198 GLY A O 1
ATOM 1515 N N . ALA A 1 199 ? 8.577 -2.862 7.094 1.00 77.00 199 ALA A N 1
ATOM 1516 C CA . ALA A 1 199 ? 7.390 -3.323 7.828 1.00 77.00 199 ALA A CA 1
ATOM 1517 C C . ALA A 1 199 ? 6.658 -2.198 8.567 1.00 77.00 199 ALA A C 1
ATOM 1519 O O . ALA A 1 199 ? 5.432 -2.220 8.660 1.00 77.00 199 ALA A O 1
ATOM 1520 N N . VAL A 1 200 ? 7.391 -1.206 9.073 1.00 80.00 200 VAL A N 1
ATOM 1521 C CA . VAL A 1 200 ? 6.813 -0.104 9.850 1.00 80.00 200 VAL A CA 1
ATOM 1522 C C . VAL A 1 200 ? 5.867 0.779 9.022 1.00 80.00 200 VAL A C 1
ATOM 1524 O O . VAL A 1 200 ? 4.749 0.995 9.490 1.00 80.00 200 VAL A O 1
ATOM 1527 N N . PRO A 1 201 ? 6.215 1.254 7.808 1.00 84.19 201 PRO A N 1
ATOM 1528 C CA . PRO A 1 201 ? 5.303 2.099 7.035 1.00 84.19 201 PRO A CA 1
ATOM 1529 C C . PRO A 1 201 ? 3.939 1.448 6.717 1.00 84.19 201 PRO A C 1
ATOM 1531 O O . PRO A 1 201 ? 2.920 2.039 7.086 1.00 84.19 201 PRO A O 1
ATOM 1534 N N . PRO A 1 202 ? 3.861 0.214 6.166 1.00 85.69 202 PRO A N 1
ATOM 1535 C CA . PRO A 1 202 ? 2.565 -0.402 5.872 1.00 85.69 202 PRO A CA 1
ATOM 1536 C C . PRO A 1 202 ? 1.772 -0.730 7.144 1.00 85.69 202 PRO A C 1
ATOM 1538 O O . PRO A 1 202 ? 0.541 -0.728 7.125 1.00 85.69 202 PRO A O 1
ATOM 1541 N N . LEU A 1 203 ? 2.452 -0.987 8.268 1.00 85.81 203 LEU A N 1
ATOM 1542 C CA . LEU A 1 203 ? 1.805 -1.183 9.565 1.00 85.81 203 LEU A CA 1
ATOM 1543 C C . LEU A 1 203 ? 1.132 0.110 10.047 1.00 85.81 203 LEU A C 1
ATOM 1545 O O . LEU A 1 203 ? -0.029 0.076 10.453 1.00 85.81 203 LEU A O 1
ATOM 1549 N N . LEU A 1 204 ? 1.833 1.245 9.968 1.00 85.88 204 LEU A N 1
ATOM 1550 C CA . LEU A 1 204 ? 1.290 2.555 10.335 1.00 85.88 204 LEU A CA 1
ATOM 1551 C C . LEU A 1 204 ? 0.095 2.945 9.459 1.00 85.88 204 LEU A C 1
ATOM 1553 O O . LEU A 1 204 ? -0.913 3.420 9.981 1.00 85.88 204 LEU A O 1
ATOM 1557 N N . GLU A 1 205 ? 0.167 2.709 8.149 1.00 87.44 205 GLU A N 1
ATOM 1558 C CA . GLU A 1 205 ? -0.948 2.978 7.234 1.00 87.44 205 GLU A CA 1
ATOM 1559 C C . GLU A 1 205 ? -2.163 2.094 7.518 1.00 87.44 205 GLU A C 1
ATOM 1561 O O . GLU A 1 205 ? -3.299 2.579 7.532 1.00 87.44 205 GLU A O 1
ATOM 1566 N N . ALA A 1 206 ? -1.950 0.805 7.792 1.00 89.25 206 ALA A N 1
ATOM 1567 C CA . ALA A 1 206 ? -3.023 -0.108 8.176 1.00 89.25 206 ALA A CA 1
ATOM 1568 C C . ALA A 1 206 ? -3.691 0.339 9.486 1.00 89.25 206 ALA A C 1
ATOM 1570 O O . ALA A 1 206 ? -4.918 0.356 9.604 1.00 89.25 206 ALA A O 1
ATOM 1571 N N . MET A 1 207 ? -2.886 0.766 10.458 1.00 87.88 207 MET A N 1
ATOM 1572 C CA . MET A 1 207 ? -3.347 1.314 11.730 1.00 87.88 207 MET A CA 1
ATOM 1573 C C . MET A 1 207 ? -4.155 2.603 11.542 1.00 87.88 207 MET A C 1
ATOM 1575 O O . MET A 1 207 ? -5.244 2.730 12.103 1.00 87.88 207 MET A O 1
ATOM 1579 N N . LEU A 1 208 ? -3.669 3.538 10.727 1.00 86.94 208 LEU A N 1
ATOM 1580 C CA . LEU A 1 208 ? -4.378 4.778 10.420 1.00 86.94 208 LEU A CA 1
ATOM 1581 C C . LEU A 1 208 ? -5.709 4.496 9.715 1.00 86.94 208 LEU A C 1
ATOM 1583 O O . LEU A 1 208 ? -6.740 5.045 10.099 1.00 86.94 208 LEU A O 1
ATOM 1587 N N . THR A 1 209 ? -5.704 3.592 8.733 1.00 90.25 209 THR A N 1
ATOM 1588 C CA . THR A 1 209 ? -6.911 3.181 8.005 1.00 90.25 209 THR A CA 1
ATOM 1589 C C . THR A 1 209 ? -7.944 2.598 8.965 1.00 90.25 209 THR A C 1
ATOM 1591 O O . THR A 1 209 ? -9.114 2.982 8.938 1.00 90.25 209 THR A O 1
ATOM 1594 N N . PHE A 1 210 ? -7.510 1.711 9.864 1.00 88.62 210 PHE A N 1
ATOM 1595 C CA . PHE A 1 210 ? -8.373 1.149 10.895 1.00 88.62 210 PHE A CA 1
ATOM 1596 C C . PHE A 1 210 ? -8.956 2.234 11.810 1.00 88.62 210 PHE A C 1
ATOM 1598 O O . PHE A 1 210 ? -10.152 2.216 12.094 1.00 88.62 210 PHE A O 1
ATOM 1605 N N . LEU A 1 211 ? -8.137 3.196 12.248 1.00 86.75 211 LEU A N 1
ATOM 1606 C CA . LEU A 1 211 ? -8.578 4.296 13.107 1.00 86.75 211 LEU A CA 1
ATOM 1607 C C . LEU A 1 211 ? -9.652 5.152 12.421 1.00 86.75 211 LEU A C 1
ATOM 1609 O O . LEU A 1 211 ? -10.684 5.442 13.025 1.00 86.75 211 LEU A O 1
ATOM 1613 N N . ILE A 1 212 ? -9.435 5.519 11.155 1.00 84.88 212 ILE A N 1
ATOM 1614 C CA . ILE A 1 212 ? -10.404 6.278 10.353 1.00 84.88 212 ILE A CA 1
ATOM 1615 C C . ILE A 1 212 ? -11.718 5.495 10.240 1.00 84.88 212 ILE A C 1
ATOM 1617 O O . ILE A 1 212 ? -12.799 6.048 10.460 1.00 84.88 212 ILE A O 1
ATOM 1621 N N . PHE A 1 213 ? -11.644 4.195 9.951 1.00 86.69 213 PHE A N 1
ATOM 1622 C CA . PHE A 1 213 ? -12.831 3.353 9.826 1.00 86.69 213 PHE A CA 1
ATOM 1623 C C . PHE A 1 213 ? -13.590 3.202 11.156 1.00 86.69 213 PHE A C 1
ATOM 1625 O O . PHE A 1 213 ? -14.814 3.300 11.190 1.00 86.69 213 PHE A O 1
ATOM 1632 N N . ASP A 1 214 ? -12.890 3.028 12.278 1.00 83.69 214 ASP A N 1
ATOM 1633 C CA . ASP A 1 214 ? -13.529 2.886 13.591 1.00 83.69 214 ASP A CA 1
ATOM 1634 C C . ASP A 1 214 ? -14.168 4.204 14.069 1.00 83.69 214 ASP A C 1
ATOM 1636 O O . ASP A 1 214 ? -15.282 4.195 14.595 1.00 83.69 214 ASP A O 1
ATOM 1640 N N . ILE A 1 215 ? -13.528 5.355 13.822 1.00 81.00 215 ILE A N 1
ATOM 1641 C CA . ILE A 1 215 ? -14.094 6.682 14.133 1.00 81.00 215 ILE A CA 1
ATOM 1642 C C . ILE A 1 215 ? -15.336 6.964 13.280 1.00 81.00 215 ILE A C 1
ATOM 1644 O O . ILE A 1 215 ? -16.351 7.438 13.798 1.00 81.00 215 ILE A O 1
ATOM 1648 N N . THR A 1 216 ? -15.286 6.669 11.980 1.00 79.81 216 THR A N 1
ATOM 1649 C CA . THR A 1 216 ? -16.436 6.872 11.085 1.00 79.81 216 THR A CA 1
ATOM 1650 C C . THR A 1 216 ? -17.603 5.960 11.461 1.00 79.81 216 THR A C 1
ATOM 1652 O O . THR A 1 216 ? -18.741 6.430 11.541 1.00 79.81 216 THR A O 1
ATOM 1655 N N . LEU A 1 217 ? -17.335 4.693 11.797 1.00 80.25 217 LEU A N 1
ATOM 1656 C CA . LEU A 1 217 ? -18.348 3.765 12.299 1.00 80.25 217 LEU A CA 1
ATOM 1657 C C . LEU A 1 217 ? -18.961 4.255 13.620 1.00 80.25 217 LEU A C 1
ATOM 1659 O O . LEU A 1 217 ? -20.183 4.263 13.763 1.00 80.25 217 LEU A O 1
ATOM 1663 N N . LEU A 1 218 ? -18.137 4.727 14.560 1.00 74.19 218 LEU A N 1
ATOM 1664 C CA . LEU A 1 218 ? -18.595 5.311 15.824 1.00 74.19 218 LEU A CA 1
ATOM 1665 C C . LEU A 1 218 ? -19.485 6.535 15.609 1.00 74.19 218 LEU A C 1
ATOM 1667 O O . LEU A 1 218 ? -20.539 6.639 16.231 1.00 74.19 218 LEU A O 1
ATOM 1671 N N . SER A 1 219 ? -19.095 7.445 14.719 1.00 70.38 219 SER A N 1
ATOM 1672 C CA . SER A 1 219 ? -19.886 8.632 14.380 1.00 70.38 219 SER A CA 1
ATOM 1673 C C . SER A 1 219 ? -21.238 8.255 13.753 1.00 70.38 219 SER A C 1
ATOM 1675 O O . SER A 1 219 ? -22.292 8.804 14.097 1.00 70.38 219 SER A O 1
ATOM 1677 N N . LEU A 1 220 ? -21.255 7.233 12.892 1.00 72.44 220 LEU A N 1
ATOM 1678 C CA . LEU A 1 220 ? -22.486 6.673 12.328 1.00 72.44 220 LEU A CA 1
ATOM 1679 C C . LEU A 1 220 ? -23.369 6.015 13.400 1.00 72.44 220 LEU A C 1
ATOM 1681 O O . LEU A 1 220 ? -24.590 6.184 13.387 1.00 72.44 220 LEU A O 1
ATOM 1685 N N . GLU A 1 221 ? -22.787 5.292 14.353 1.00 70.44 221 GLU A N 1
ATOM 1686 C CA . GLU A 1 221 ? -23.529 4.710 15.474 1.00 70.44 221 GLU A CA 1
ATOM 1687 C C . GLU A 1 221 ? -24.088 5.786 16.408 1.00 70.44 221 GLU A C 1
ATOM 1689 O O . GLU A 1 221 ? -25.262 5.718 16.779 1.00 70.44 221 GLU A O 1
ATOM 1694 N N . GLN A 1 222 ? -23.294 6.803 16.745 1.00 65.00 222 GLN A N 1
ATOM 1695 C CA . GLN A 1 222 ? -23.701 7.923 17.591 1.00 65.00 222 GLN A CA 1
ATOM 1696 C C . GLN A 1 222 ? -24.800 8.759 16.940 1.00 65.00 222 GLN A C 1
ATOM 1698 O O . GLN A 1 222 ? -25.777 9.089 17.605 1.00 65.00 222 GLN A O 1
ATOM 1703 N N . SER A 1 223 ? -24.716 9.048 15.641 1.00 67.25 223 SER A N 1
ATOM 1704 C CA . SER A 1 223 ? -25.783 9.759 14.922 1.00 67.25 223 SER A CA 1
ATOM 1705 C C . SER A 1 223 ? -27.076 8.936 14.850 1.00 67.25 223 SER A C 1
ATOM 1707 O O . SER A 1 223 ? -28.168 9.473 15.060 1.00 67.25 223 SER A O 1
ATOM 1709 N N . ARG A 1 224 ? -26.985 7.613 14.645 1.00 60.97 224 ARG A N 1
ATOM 1710 C CA . ARG A 1 224 ? -28.140 6.698 14.710 1.00 60.97 224 ARG A CA 1
ATOM 1711 C C . ARG A 1 224 ? -28.748 6.631 16.112 1.00 60.97 224 ARG A C 1
ATOM 1713 O O . ARG A 1 224 ? -29.971 6.673 16.244 1.00 60.97 224 ARG A O 1
ATOM 1720 N N . LEU A 1 225 ? -27.924 6.527 17.154 1.00 55.88 225 LEU A N 1
ATOM 1721 C CA . LEU A 1 225 ? -28.356 6.511 18.555 1.00 55.88 225 LEU A CA 1
ATOM 1722 C C . LEU A 1 225 ? -28.956 7.855 18.970 1.00 55.88 225 LEU A C 1
ATOM 1724 O O . LEU A 1 225 ? -30.023 7.869 19.573 1.00 55.88 225 LEU A O 1
ATOM 1728 N N . GLY A 1 226 ? -28.335 8.968 18.583 1.00 58.78 226 GLY A N 1
ATOM 1729 C CA . GLY A 1 226 ? -28.819 10.325 18.814 1.00 58.78 226 GLY A CA 1
ATOM 1730 C C . GLY A 1 226 ? -30.187 10.558 18.181 1.00 58.78 226 GLY A C 1
ATOM 1731 O O . GLY A 1 226 ? -31.083 11.047 18.856 1.00 58.78 226 GLY A O 1
ATOM 1732 N N . ARG A 1 227 ? -30.417 10.099 16.942 1.00 59.78 227 ARG A N 1
ATOM 1733 C CA . ARG A 1 227 ? -31.753 10.135 16.313 1.00 59.78 227 ARG A CA 1
ATOM 1734 C C . ARG A 1 227 ? -32.790 9.296 17.068 1.00 59.78 227 ARG A C 1
ATOM 1736 O O . ARG A 1 227 ? -33.935 9.718 17.186 1.00 59.78 227 ARG A O 1
ATOM 1743 N N . LYS A 1 228 ? -32.401 8.134 17.607 1.00 56.25 228 LYS A N 1
ATOM 1744 C CA . LYS A 1 228 ? -33.291 7.259 18.399 1.00 56.25 228 LYS A CA 1
ATOM 1745 C C . LYS A 1 228 ? -33.568 7.785 19.814 1.00 56.25 228 LYS A C 1
ATOM 1747 O O . LYS A 1 228 ? -34.635 7.517 20.355 1.00 56.25 228 LYS A O 1
ATOM 1752 N N . LEU A 1 229 ? -32.620 8.505 20.413 1.00 52.00 229 LEU A N 1
ATOM 1753 C CA . LEU A 1 229 ? -32.689 9.043 21.778 1.00 52.00 229 LEU A CA 1
ATOM 1754 C C . LEU A 1 229 ? -33.139 10.512 21.835 1.00 52.00 229 LEU A C 1
ATOM 1756 O O . LEU A 1 229 ? -33.493 10.993 22.907 1.00 52.00 229 LEU A O 1
ATOM 1760 N N . ALA A 1 230 ? -33.167 11.223 20.707 1.00 52.53 230 ALA A N 1
ATOM 1761 C CA . ALA A 1 230 ? -33.629 12.609 20.613 1.00 52.53 230 ALA A CA 1
ATOM 1762 C C . ALA A 1 230 ? -35.007 12.874 21.260 1.00 52.53 230 ALA A C 1
ATOM 1764 O O . ALA A 1 230 ? -35.141 13.913 21.907 1.00 52.53 230 ALA A O 1
ATOM 1765 N N . PRO A 1 231 ? -36.013 11.975 21.169 1.00 55.22 231 PRO A N 1
ATOM 1766 C CA . PRO A 1 231 ? -37.291 12.168 21.859 1.00 55.22 231 PRO A CA 1
ATOM 1767 C C . PRO A 1 231 ? -37.131 12.108 23.385 1.00 55.22 231 PRO A C 1
ATOM 1769 O O . PRO A 1 231 ? -37.610 12.980 24.099 1.00 55.22 231 PRO A O 1
ATOM 1772 N N . LEU A 1 232 ? -36.355 11.137 23.877 1.00 51.81 232 LEU A N 1
ATOM 1773 C CA . LEU A 1 232 ? -36.071 10.934 25.303 1.00 51.81 232 LEU A CA 1
ATOM 1774 C C . LEU A 1 232 ? -35.338 12.123 25.937 1.00 51.81 232 LEU A C 1
ATOM 1776 O O . LEU A 1 232 ? -35.610 12.483 27.080 1.00 51.81 232 LEU A O 1
ATOM 1780 N N . TYR A 1 233 ? -34.421 12.749 25.198 1.00 53.59 233 TYR A N 1
ATOM 1781 C CA . TYR A 1 233 ? -33.709 13.935 25.673 1.00 53.59 233 TYR A CA 1
ATOM 1782 C C . TYR A 1 233 ? -34.562 15.210 25.651 1.00 53.59 233 TYR A C 1
ATOM 1784 O O . TYR A 1 233 ? -34.293 16.104 26.448 1.00 53.59 233 TYR A O 1
ATOM 1792 N N . ARG A 1 234 ? -35.597 15.302 24.801 1.00 55.12 234 ARG A N 1
ATOM 1793 C CA . ARG A 1 234 ? -36.559 16.422 24.833 1.00 55.12 234 ARG A CA 1
ATOM 1794 C C . ARG A 1 234 ? -37.463 16.382 26.065 1.00 55.12 234 ARG A C 1
ATOM 1796 O O . ARG A 1 234 ? -37.825 17.438 26.573 1.00 55.12 234 ARG A O 1
ATOM 1803 N N . ASP A 1 235 ? -37.757 15.191 26.579 1.00 53.47 235 ASP A N 1
ATOM 1804 C CA . ASP A 1 235 ? -38.642 15.009 27.738 1.00 53.47 235 ASP A CA 1
ATOM 1805 C C . ASP A 1 235 ? -37.910 15.133 29.089 1.00 53.47 235 ASP A C 1
ATOM 1807 O O . ASP A 1 235 ? -38.527 15.327 30.138 1.00 53.47 235 ASP A O 1
ATOM 1811 N N . LEU A 1 236 ? -36.576 15.055 29.087 1.00 53.12 236 LEU A N 1
ATOM 1812 C CA . LEU A 1 236 ? -35.742 15.070 30.294 1.00 53.12 236 LEU A CA 1
ATOM 1813 C C . LEU A 1 236 ? -35.769 16.414 31.061 1.00 53.12 236 LEU A C 1
ATOM 1815 O O . LEU A 1 236 ? -35.898 16.381 32.286 1.00 53.12 236 LEU A O 1
ATOM 1819 N N . PRO A 1 237 ? -35.731 17.592 30.401 1.00 55.66 237 PRO A N 1
ATOM 1820 C CA . PRO A 1 237 ? -35.911 18.888 31.062 1.00 55.66 237 PRO A CA 1
ATOM 1821 C C . PRO A 1 237 ? -37.323 19.066 31.639 1.00 55.66 237 PRO A C 1
ATOM 1823 O O . PRO A 1 237 ? -37.486 19.639 32.717 1.00 55.66 237 PRO A O 1
ATOM 1826 N N . ALA A 1 238 ? -38.348 18.536 30.960 1.00 58.06 238 ALA A N 1
ATOM 1827 C CA . ALA A 1 238 ? -39.726 18.542 31.455 1.00 58.06 238 ALA A CA 1
ATOM 1828 C C . ALA A 1 238 ? -39.873 17.675 32.719 1.00 58.06 238 ALA A C 1
ATOM 1830 O O . ALA A 1 238 ? -40.558 18.058 33.663 1.00 58.06 238 ALA A O 1
ATOM 1831 N N . LEU A 1 239 ? -39.168 16.541 32.781 1.00 54.88 239 LEU A N 1
ATOM 1832 C CA . LEU A 1 239 ? -39.080 15.715 33.986 1.00 54.88 239 LEU A CA 1
ATOM 1833 C C . LEU A 1 239 ? -3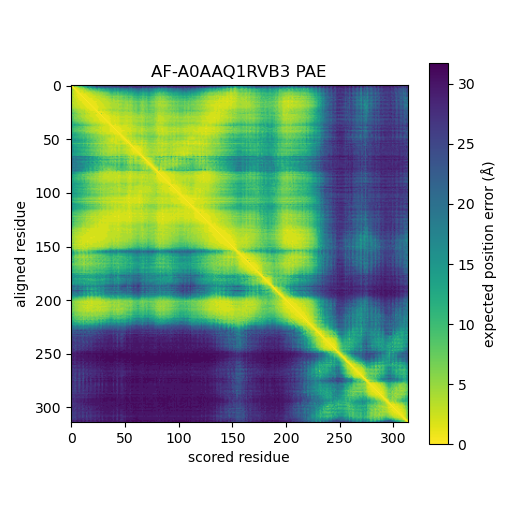8.291 16.405 35.108 1.00 54.88 239 LEU A C 1
ATOM 1835 O O . LEU A 1 239 ? -38.713 16.357 36.256 1.00 54.88 239 LEU A O 1
ATOM 1839 N N . GLN A 1 240 ? -37.180 17.082 34.811 1.00 57.75 240 GLN A N 1
ATOM 1840 C CA . GLN A 1 240 ? -36.382 17.794 35.821 1.00 57.75 240 GLN A CA 1
ATOM 1841 C C . GLN A 1 240 ? -37.115 18.999 36.426 1.00 57.75 240 GLN A C 1
ATOM 1843 O O . GLN A 1 240 ? -37.078 19.198 37.639 1.00 57.75 240 GLN A O 1
ATOM 1848 N N . THR A 1 241 ? -37.831 19.767 35.606 1.00 59.88 241 THR A N 1
ATOM 1849 C CA . THR A 1 241 ? -38.698 20.860 36.079 1.00 59.88 241 THR A CA 1
ATOM 1850 C C . THR A 1 241 ? -39.873 20.339 36.902 1.00 59.88 241 THR A C 1
ATOM 1852 O O . THR A 1 241 ? -40.235 20.951 37.908 1.00 59.88 241 THR A O 1
ATOM 1855 N N . LEU A 1 242 ? -40.417 19.168 36.555 1.00 55.66 242 LEU A N 1
ATOM 1856 C CA . LEU A 1 242 ? -41.406 18.472 37.378 1.00 55.66 242 LEU A CA 1
ATOM 1857 C C . LEU A 1 242 ? -40.817 18.072 38.744 1.00 55.66 242 LEU A C 1
ATOM 1859 O O . LEU A 1 242 ? -41.440 18.328 39.761 1.00 55.66 242 LEU A O 1
ATOM 1863 N N . ILE A 1 243 ? -39.600 17.521 38.807 1.00 55.38 243 ILE A N 1
ATOM 1864 C CA . ILE A 1 243 ? -38.937 17.193 40.087 1.00 55.38 243 ILE A CA 1
ATOM 1865 C C . ILE A 1 243 ? -38.751 18.444 40.949 1.00 55.38 243 ILE A C 1
ATOM 1867 O O . ILE A 1 243 ? -39.089 18.422 42.129 1.00 55.38 243 ILE A O 1
ATOM 1871 N N . ALA A 1 244 ? -38.232 19.529 40.366 1.00 56.09 244 ALA A N 1
ATOM 1872 C CA . ALA A 1 244 ? -37.964 20.771 41.089 1.00 56.09 244 ALA A CA 1
ATOM 1873 C C . ALA A 1 244 ? -39.255 21.391 41.652 1.00 56.09 244 ALA A C 1
ATOM 1875 O O . ALA A 1 244 ? -39.311 21.777 42.820 1.00 56.09 244 ALA A O 1
ATOM 1876 N N . THR A 1 245 ? -40.325 21.410 40.854 1.00 56.09 245 THR A N 1
ATOM 1877 C CA . THR A 1 245 ? -41.642 21.896 41.296 1.00 56.09 245 THR A CA 1
ATOM 1878 C C . THR A 1 245 ? -42.282 20.980 42.342 1.00 56.09 245 THR A C 1
ATOM 1880 O O . THR A 1 245 ? -42.858 21.471 43.309 1.00 56.09 245 THR A O 1
ATOM 1883 N N . LEU A 1 246 ? -42.116 19.659 42.225 1.00 51.41 246 LEU A N 1
ATOM 1884 C CA . LEU A 1 246 ? -42.598 18.681 43.207 1.00 51.41 246 LEU A CA 1
ATOM 1885 C C . LEU A 1 246 ? -41.830 18.721 44.532 1.00 51.41 246 LEU A C 1
ATOM 1887 O O . LEU A 1 246 ? -42.423 18.472 45.578 1.00 51.41 246 LEU A O 1
ATOM 1891 N N . SER A 1 247 ? -40.535 19.046 44.509 1.00 55.28 247 SER A N 1
ATOM 1892 C CA . SER A 1 247 ? -39.738 19.223 45.729 1.00 55.28 247 SER A CA 1
ATOM 1893 C C . SER A 1 247 ? -40.102 20.484 46.515 1.00 55.28 247 SER A C 1
ATOM 1895 O O . SER A 1 247 ? -39.819 20.552 47.707 1.00 55.28 247 SER A O 1
ATOM 1897 N N . ALA A 1 248 ? -40.746 21.457 45.862 1.00 56.72 248 ALA A N 1
ATOM 1898 C CA . ALA A 1 248 ? -41.136 22.734 46.455 1.00 56.72 248 ALA A CA 1
ATOM 1899 C C . ALA A 1 248 ? -42.618 22.798 46.887 1.00 56.72 248 ALA A C 1
ATOM 1901 O O . ALA A 1 248 ? -43.001 23.733 47.585 1.00 56.72 248 ALA A O 1
ATOM 1902 N N . ALA A 1 249 ? -43.459 21.832 46.491 1.00 52.47 249 ALA A N 1
ATOM 1903 C CA . ALA A 1 249 ? -44.900 21.852 46.759 1.00 52.47 249 ALA A CA 1
ATOM 1904 C C . ALA A 1 249 ? -45.296 20.968 47.967 1.00 52.47 249 ALA A C 1
ATOM 1906 O O . ALA A 1 249 ? -44.877 19.806 48.036 1.00 52.47 249 ALA A O 1
ATOM 1907 N N . PRO A 1 250 ? -46.142 21.458 48.900 1.00 50.75 250 PRO A N 1
ATOM 1908 C CA . PRO A 1 250 ? -46.689 20.634 49.976 1.00 50.75 250 PRO A CA 1
ATOM 1909 C C . PRO A 1 250 ? -47.603 19.535 49.410 1.00 50.75 250 PRO A C 1
ATOM 1911 O O . PRO A 1 250 ? -48.270 19.715 48.392 1.00 50.75 250 PRO A O 1
ATOM 1914 N N . ALA A 1 251 ? -47.578 18.365 50.052 1.00 51.53 251 ALA A N 1
ATOM 1915 C CA . ALA A 1 251 ? -48.110 17.107 49.532 1.00 51.53 251 ALA A CA 1
ATOM 1916 C C . ALA A 1 251 ? -49.599 17.180 49.137 1.00 51.53 251 ALA A C 1
ATOM 1918 O O . ALA A 1 251 ? -50.475 17.160 49.998 1.00 51.53 251 ALA A O 1
ATOM 1919 N N . ALA A 1 252 ? -49.883 17.201 47.831 1.00 51.69 252 ALA A N 1
ATOM 1920 C CA . ALA A 1 252 ? -51.237 17.161 47.280 1.00 51.69 252 ALA A CA 1
ATOM 1921 C C . ALA A 1 252 ? -51.415 15.892 46.419 1.00 51.69 252 ALA A C 1
ATOM 1923 O O . ALA A 1 252 ? -50.982 15.874 45.273 1.00 51.69 252 ALA A O 1
ATOM 1924 N N . PRO A 1 253 ? -52.049 14.818 46.919 1.00 47.50 253 PRO A N 1
ATOM 1925 C CA . PRO A 1 253 ? -51.965 13.467 46.343 1.00 47.50 253 PRO A CA 1
ATOM 1926 C C . PRO A 1 253 ? -52.596 13.244 44.947 1.00 47.50 253 PRO A C 1
ATOM 1928 O O . PRO A 1 253 ? -52.522 12.130 44.435 1.00 47.50 253 PRO A O 1
ATOM 1931 N N . ALA A 1 254 ? -53.203 14.250 44.301 1.00 50.00 254 ALA A N 1
ATOM 1932 C CA . ALA A 1 254 ? -54.135 14.026 43.184 1.00 50.00 254 ALA A CA 1
ATOM 1933 C C . ALA A 1 254 ? -53.759 14.620 41.804 1.00 50.00 254 ALA A C 1
ATOM 1935 O O . ALA A 1 254 ? -54.535 14.470 40.865 1.00 50.00 254 ALA A O 1
ATOM 1936 N N . LEU A 1 255 ? -52.592 15.248 41.605 1.00 47.56 255 LEU A N 1
ATOM 1937 C CA . LEU A 1 255 ? -52.270 15.920 40.323 1.00 47.56 255 LEU A CA 1
ATOM 1938 C C . LEU A 1 255 ? -51.318 15.153 39.381 1.00 47.56 255 LEU A C 1
ATOM 1940 O O . LEU A 1 255 ? -51.042 15.611 38.272 1.00 47.56 255 LEU A O 1
ATOM 1944 N N . TYR A 1 256 ? -50.808 13.986 39.781 1.00 52.19 256 TYR A N 1
ATOM 1945 C CA . TYR A 1 256 ? -49.527 13.492 39.246 1.00 52.19 256 TYR A CA 1
ATOM 1946 C C . TYR A 1 256 ? -49.599 12.411 38.152 1.00 52.19 256 TYR A C 1
ATOM 1948 O O . TYR A 1 256 ? -48.559 11.978 37.660 1.00 52.19 256 TYR A O 1
ATOM 1956 N N . ARG A 1 257 ? -50.796 12.007 37.703 1.00 51.03 257 ARG A N 1
ATOM 1957 C CA . ARG A 1 257 ? -50.966 10.932 36.698 1.00 51.03 257 ARG A CA 1
ATOM 1958 C C . ARG A 1 257 ? -50.785 11.378 35.239 1.00 51.03 257 ARG A C 1
ATOM 1960 O O . ARG A 1 257 ? -50.122 10.703 34.457 1.00 51.03 257 ARG A O 1
ATOM 1967 N N . SER A 1 258 ? -51.313 12.544 34.862 1.00 48.34 258 SER A N 1
ATOM 1968 C CA . SER A 1 258 ? -51.583 12.860 33.445 1.00 48.34 258 SER A CA 1
ATOM 1969 C C . SER A 1 258 ? -50.358 13.206 32.585 1.00 48.34 258 SER A C 1
ATOM 1971 O O . SER A 1 258 ? -50.395 13.034 31.366 1.00 48.34 258 SER A O 1
ATOM 1973 N N . ARG A 1 259 ? -49.264 13.705 33.183 1.00 50.16 259 ARG A N 1
ATOM 1974 C CA . ARG A 1 259 ? -48.050 14.101 32.436 1.00 50.16 259 ARG A CA 1
ATOM 1975 C C . ARG A 1 259 ? -47.037 12.966 32.274 1.00 50.16 259 ARG A C 1
ATOM 1977 O O . ARG A 1 259 ? -46.318 12.953 31.280 1.00 50.16 259 ARG A O 1
ATOM 1984 N N . VAL A 1 260 ? -47.005 12.011 33.203 1.00 52.06 260 VAL A N 1
ATOM 1985 C CA . VAL A 1 260 ? -46.094 10.851 33.161 1.00 52.06 260 VAL A CA 1
ATOM 1986 C C . VAL A 1 260 ? -46.679 9.728 32.298 1.00 52.06 260 VAL A C 1
ATOM 1988 O O . VAL A 1 260 ? -45.957 9.124 31.509 1.00 52.06 260 VAL A O 1
ATOM 1991 N N . GLU A 1 261 ? -48.000 9.516 32.334 1.00 53.75 261 GLU A N 1
ATOM 1992 C CA . GLU A 1 261 ? -48.689 8.565 31.443 1.00 53.75 261 GLU A CA 1
ATOM 1993 C C . GLU A 1 261 ? -48.497 8.884 29.952 1.00 53.75 261 GLU A C 1
ATOM 1995 O O . GLU A 1 261 ? -48.470 7.972 29.130 1.00 53.75 261 GLU A O 1
ATOM 2000 N N . ARG A 1 262 ? -48.297 10.159 29.587 1.00 57.16 262 ARG A N 1
ATOM 2001 C CA . ARG A 1 262 ? -48.028 10.563 28.196 1.00 57.16 262 ARG A CA 1
ATOM 2002 C C . ARG A 1 262 ? -46.624 10.204 27.709 1.00 57.16 262 ARG A C 1
ATOM 2004 O O . ARG A 1 262 ? -46.452 9.971 26.517 1.00 57.16 262 ARG A O 1
ATOM 2011 N N . SER A 1 263 ? -45.627 10.153 28.592 1.00 53.94 263 SER A N 1
ATOM 2012 C CA . SER A 1 263 ? -44.238 9.837 28.222 1.00 53.94 263 SER A CA 1
ATOM 2013 C C . SER A 1 263 ? -43.925 8.335 28.323 1.00 53.94 263 SER A C 1
ATOM 2015 O O . SER A 1 263 ? -43.087 7.819 27.581 1.00 53.94 263 SER A O 1
ATOM 2017 N N . LEU A 1 264 ? -44.668 7.602 29.158 1.00 55.25 264 LEU A N 1
ATOM 2018 C CA . LEU A 1 264 ? -44.635 6.142 29.351 1.00 55.25 264 LEU A CA 1
ATOM 2019 C C . LEU A 1 264 ? -44.575 5.292 28.053 1.00 55.25 264 LEU A C 1
ATOM 2021 O O . LEU A 1 264 ? -43.731 4.390 27.976 1.00 55.25 264 LEU A O 1
ATOM 2025 N N . PRO A 1 265 ? -45.381 5.560 27.003 1.00 57.38 265 PRO A N 1
ATOM 2026 C CA . PRO A 1 265 ? -45.365 4.782 25.762 1.00 57.38 265 PRO A CA 1
ATOM 2027 C C . PRO A 1 265 ? -44.039 4.905 25.002 1.00 57.38 265 PRO A C 1
ATOM 2029 O O . PRO A 1 265 ? -43.568 3.930 24.410 1.00 57.38 265 PRO A O 1
ATOM 2032 N N . HIS A 1 266 ? -43.397 6.077 25.058 1.00 56.91 266 HIS A N 1
ATOM 2033 C CA . HIS A 1 266 ? -42.112 6.329 24.406 1.00 56.91 266 HIS A CA 1
ATOM 2034 C C . HIS A 1 266 ? -40.966 5.582 25.107 1.00 56.91 266 HIS A C 1
ATOM 2036 O O . HIS A 1 266 ? -40.120 4.980 24.438 1.00 56.91 266 HIS A O 1
ATOM 2042 N N . PHE A 1 267 ? -40.985 5.512 26.444 1.00 54.34 267 PHE A N 1
ATOM 2043 C CA . PHE A 1 267 ? -40.046 4.691 27.220 1.00 54.34 267 PHE A CA 1
ATOM 2044 C C . PHE A 1 267 ? -40.253 3.185 26.985 1.00 54.34 267 PHE A C 1
ATOM 2046 O O . PHE A 1 267 ? -39.281 2.444 26.804 1.00 54.34 267 PHE A O 1
ATOM 2053 N N . ALA A 1 268 ? -41.507 2.724 26.927 1.00 54.00 268 ALA A N 1
ATOM 2054 C CA . ALA A 1 268 ? -41.842 1.323 26.670 1.00 54.00 268 ALA A CA 1
ATOM 2055 C C . ALA A 1 268 ? -41.445 0.869 25.250 1.00 54.00 268 ALA A C 1
ATOM 2057 O O . ALA A 1 268 ? -40.922 -0.236 25.069 1.00 54.00 268 ALA A O 1
ATOM 2058 N N . ALA A 1 269 ? -41.626 1.725 24.238 1.00 59.81 269 ALA A N 1
ATOM 2059 C CA . ALA A 1 269 ? -41.195 1.457 22.865 1.00 59.81 269 ALA A CA 1
ATOM 2060 C C . ALA A 1 269 ? -39.663 1.333 22.751 1.00 59.81 269 ALA A C 1
ATOM 2062 O O . ALA A 1 269 ? -39.158 0.409 22.106 1.00 59.81 269 ALA A O 1
ATOM 2063 N N . TYR A 1 270 ? -38.918 2.200 23.445 1.00 54.66 270 TYR A N 1
ATOM 2064 C CA . TYR A 1 270 ? -37.455 2.143 23.507 1.00 54.66 270 TYR A CA 1
ATOM 2065 C C . TYR A 1 270 ? -36.944 0.860 24.191 1.00 54.66 270 TYR A C 1
ATOM 2067 O O . TYR A 1 270 ? -35.980 0.241 23.731 1.00 54.66 270 TYR A O 1
ATOM 2075 N N . ALA A 1 271 ? -37.625 0.404 25.249 1.00 52.69 271 ALA A N 1
ATOM 2076 C CA . ALA A 1 271 ? -37.304 -0.843 25.944 1.00 52.69 271 ALA A CA 1
ATOM 2077 C C . ALA A 1 271 ? -37.538 -2.097 25.075 1.00 52.69 271 ALA A C 1
ATOM 2079 O O . ALA A 1 271 ? -36.752 -3.046 25.147 1.00 52.69 271 ALA A O 1
ATOM 2080 N N . LYS A 1 272 ? -38.569 -2.100 24.213 1.00 53.91 272 LYS A N 1
ATOM 2081 C CA . LYS A 1 272 ? -38.887 -3.232 23.321 1.00 53.91 272 LYS A CA 1
ATOM 2082 C C . LYS A 1 272 ? -37.892 -3.412 22.164 1.00 53.91 272 LYS A C 1
ATOM 2084 O O . LYS A 1 272 ? -37.685 -4.543 21.727 1.00 53.91 272 LYS A O 1
ATOM 2089 N N . GLN A 1 273 ? -37.249 -2.346 21.677 1.00 54.47 273 GLN A N 1
ATOM 2090 C CA . GLN A 1 273 ? -36.386 -2.413 20.485 1.00 54.47 273 GLN A CA 1
ATOM 2091 C C . GLN A 1 273 ? -34.955 -2.938 20.730 1.00 54.47 273 GLN A C 1
ATOM 2093 O O . GLN A 1 273 ? -34.290 -3.326 19.772 1.00 54.47 273 GLN A O 1
ATOM 2098 N N . ASN A 1 274 ? -34.457 -3.002 21.973 1.00 53.03 274 ASN A N 1
ATOM 2099 C CA . ASN A 1 274 ? -33.052 -3.345 22.265 1.00 53.03 274 ASN A CA 1
ATOM 2100 C C . ASN A 1 274 ? -32.883 -4.708 22.977 1.00 53.03 274 ASN A C 1
ATOM 2102 O O . ASN A 1 274 ? -32.671 -4.785 24.191 1.00 53.03 274 ASN A O 1
ATOM 2106 N N . ARG A 1 275 ? -32.913 -5.813 22.208 1.00 51.47 275 ARG A N 1
ATOM 2107 C CA . ARG A 1 275 ? -32.760 -7.201 22.717 1.00 51.47 275 ARG A CA 1
ATOM 2108 C C . ARG A 1 275 ? -31.438 -7.463 23.459 1.00 51.47 275 ARG A C 1
ATOM 2110 O O . ARG A 1 275 ? -31.435 -8.239 24.412 1.00 51.47 275 ARG A O 1
ATOM 2117 N N . SER A 1 276 ? -30.338 -6.797 23.094 1.00 48.75 276 SER A N 1
ATOM 2118 C CA . SER A 1 276 ? -29.008 -6.993 23.711 1.00 48.75 276 SER A CA 1
ATOM 2119 C C . SER A 1 276 ? -28.882 -6.432 25.136 1.00 48.75 276 SER A C 1
ATOM 2121 O O . SER A 1 276 ? -27.920 -6.735 25.839 1.00 48.75 276 SER A O 1
ATOM 2123 N N . ARG A 1 277 ? -29.863 -5.643 25.600 1.00 55.84 277 ARG A N 1
ATOM 2124 C CA . ARG A 1 277 ? -29.918 -5.065 26.954 1.00 55.84 277 ARG A CA 1
ATOM 2125 C C . ARG A 1 277 ? -31.213 -5.427 27.690 1.00 55.84 277 ARG A C 1
ATOM 2127 O O . ARG A 1 277 ? -31.663 -4.661 28.539 1.00 55.84 277 ARG A O 1
ATOM 2134 N N . ARG A 1 278 ? -31.794 -6.604 27.413 1.00 53.84 278 ARG A N 1
ATOM 2135 C CA . ARG A 1 278 ? -33.078 -7.083 27.973 1.00 53.84 278 ARG A CA 1
ATOM 2136 C C . ARG A 1 278 ? -33.186 -6.935 29.497 1.00 53.84 278 ARG A C 1
ATOM 2138 O O . ARG A 1 278 ? -34.216 -6.497 29.986 1.00 53.84 278 ARG A O 1
ATOM 2145 N N . ALA A 1 279 ? -32.116 -7.213 30.246 1.00 58.78 279 ALA A N 1
ATOM 2146 C CA . ALA A 1 279 ? -32.099 -7.038 31.703 1.00 58.78 279 ALA A CA 1
ATOM 2147 C C . ALA A 1 279 ? -32.201 -5.562 32.137 1.00 58.78 279 ALA A C 1
ATOM 2149 O O . ALA A 1 279 ? -32.902 -5.244 33.095 1.00 58.78 279 ALA A O 1
ATOM 2150 N N . LYS A 1 280 ? -31.537 -4.647 31.419 1.00 58.19 280 LYS A N 1
ATOM 2151 C CA . LYS A 1 280 ? -31.618 -3.201 31.675 1.00 58.19 280 LYS A CA 1
ATOM 2152 C C . LYS A 1 280 ? -32.971 -2.643 31.226 1.00 58.19 280 LYS A C 1
ATOM 2154 O O . LYS A 1 280 ? -33.553 -1.854 31.954 1.00 58.19 280 LYS A O 1
ATOM 2159 N N . ALA A 1 281 ? -33.497 -3.115 30.096 1.00 53.94 281 ALA A N 1
ATOM 2160 C CA . ALA A 1 281 ? -34.829 -2.776 29.598 1.00 53.94 281 ALA A CA 1
ATOM 2161 C C . ALA A 1 281 ? -35.946 -3.225 30.559 1.00 53.94 281 ALA A C 1
ATOM 2163 O O . ALA A 1 281 ? -36.822 -2.430 30.863 1.00 53.94 281 ALA A O 1
ATOM 2164 N N . LEU A 1 282 ? -35.869 -4.442 31.115 1.00 60.06 282 LEU A N 1
ATOM 2165 C CA . LEU A 1 282 ? -36.807 -4.938 32.133 1.00 60.06 282 LEU A CA 1
ATOM 2166 C C . LEU A 1 282 ? -36.724 -4.146 33.445 1.00 60.06 282 LEU A C 1
ATOM 2168 O O . LEU A 1 282 ? -37.749 -3.876 34.061 1.00 60.06 282 LEU A O 1
ATOM 2172 N N . ARG A 1 283 ? -35.517 -3.749 33.875 1.00 61.06 283 ARG A N 1
ATOM 2173 C CA . ARG A 1 283 ? -35.344 -2.865 35.044 1.00 61.06 283 ARG A CA 1
ATOM 2174 C C . ARG A 1 283 ? -35.957 -1.486 34.806 1.00 61.06 283 ARG A C 1
ATOM 2176 O O . ARG A 1 283 ? -36.583 -0.948 35.708 1.00 61.06 283 ARG A O 1
ATOM 2183 N N . LEU A 1 284 ? -35.793 -0.943 33.602 1.00 56.91 284 LEU A N 1
ATOM 2184 C CA . LEU A 1 284 ? -36.333 0.359 33.219 1.00 56.91 284 LEU A CA 1
ATOM 2185 C C . LEU A 1 284 ? -37.861 0.304 33.088 1.00 56.91 284 LEU A C 1
ATOM 2187 O O . LEU A 1 284 ? -38.536 1.180 33.602 1.00 56.91 284 LEU A O 1
ATOM 2191 N N . GLN A 1 285 ? -38.406 -0.770 32.512 1.00 58.75 285 GLN A N 1
ATOM 2192 C CA . GLN A 1 285 ? -39.846 -1.017 32.444 1.00 58.75 285 GLN A CA 1
ATOM 2193 C C . GLN A 1 285 ? -40.471 -1.143 33.840 1.00 58.75 285 GLN A C 1
ATOM 2195 O O . GLN A 1 285 ? -41.445 -0.459 34.118 1.00 58.75 285 GLN A O 1
ATOM 2200 N N . ARG A 1 286 ? -39.872 -1.927 34.749 1.00 64.88 286 ARG A N 1
ATOM 2201 C CA . ARG A 1 286 ? -40.348 -2.032 36.141 1.00 64.88 286 ARG A CA 1
ATOM 2202 C C . ARG A 1 286 ? -40.270 -0.704 36.892 1.00 64.88 286 ARG A C 1
ATOM 2204 O O . ARG A 1 286 ? -41.146 -0.419 37.693 1.00 64.88 286 ARG A O 1
ATOM 2211 N N . ALA A 1 287 ? -39.236 0.104 36.647 1.00 61.75 287 ALA A N 1
ATOM 2212 C CA . ALA A 1 287 ? -39.118 1.436 37.243 1.00 61.75 287 ALA A CA 1
ATOM 2213 C C . ALA A 1 287 ? -40.183 2.406 36.699 1.00 61.75 287 ALA A C 1
ATOM 2215 O O . ALA A 1 287 ? -40.711 3.224 37.442 1.00 61.75 287 ALA A O 1
ATOM 2216 N N . VAL A 1 288 ? -40.519 2.292 35.414 1.00 60.38 288 VAL A N 1
ATOM 2217 C CA . VAL A 1 288 ? -41.569 3.075 34.752 1.00 60.38 288 VAL A CA 1
ATOM 2218 C C . VAL A 1 288 ? -42.972 2.653 35.217 1.00 60.38 288 VAL A C 1
ATOM 2220 O O . VAL A 1 288 ? -43.807 3.508 35.484 1.00 60.38 288 VAL A O 1
ATOM 2223 N N . GLU A 1 289 ? -43.229 1.352 35.358 1.00 61.88 289 GLU A N 1
ATOM 2224 C CA . GLU A 1 289 ? -44.480 0.808 35.908 1.00 61.88 289 GLU A CA 1
ATOM 2225 C C . GLU A 1 289 ? -44.639 1.151 37.392 1.00 61.88 289 GLU A C 1
ATOM 2227 O O . GLU A 1 289 ? -45.743 1.473 37.827 1.00 61.88 289 GLU A O 1
ATOM 2232 N N . ALA A 1 290 ? -43.536 1.146 38.153 1.00 62.50 290 ALA A N 1
ATOM 2233 C CA . ALA A 1 290 ? -43.537 1.578 39.544 1.00 62.50 290 ALA A CA 1
ATOM 2234 C C . ALA A 1 290 ? -44.057 3.011 39.667 1.00 62.50 290 ALA A C 1
ATOM 2236 O O . ALA A 1 290 ? -44.926 3.213 40.497 1.00 62.50 290 ALA A O 1
ATOM 2237 N N . LEU A 1 291 ? -43.621 3.931 38.789 1.00 59.09 291 LEU A N 1
ATOM 2238 C CA . LEU A 1 291 ? -44.034 5.345 38.742 1.00 59.09 291 LEU A CA 1
ATOM 2239 C C . LEU A 1 291 ? -45.512 5.585 38.369 1.00 59.09 291 LEU A C 1
ATOM 2241 O O . LEU A 1 291 ? -46.000 6.705 38.523 1.00 59.09 291 LEU A O 1
ATOM 2245 N N . ALA A 1 292 ? -46.215 4.573 37.849 1.00 54.38 292 ALA A N 1
ATOM 2246 C CA . ALA A 1 292 ? -47.637 4.653 37.498 1.00 54.38 292 ALA A CA 1
ATOM 2247 C C . ALA A 1 292 ? -48.574 4.275 38.670 1.00 54.38 292 ALA A C 1
ATOM 2249 O O . ALA A 1 292 ? -49.799 4.411 38.562 1.00 54.38 292 ALA A O 1
ATOM 2250 N N . GLY A 1 293 ? -48.012 3.785 39.782 1.00 57.22 293 GLY A N 1
ATOM 2251 C CA . GLY A 1 293 ? -48.740 3.412 40.994 1.00 57.22 293 GLY A CA 1
ATOM 2252 C C . GLY A 1 293 ? -49.104 4.603 41.897 1.00 57.22 293 GLY A C 1
ATOM 2253 O O . GLY A 1 293 ? -48.770 5.751 41.603 1.00 57.22 293 GLY A O 1
ATOM 2254 N N . PRO A 1 294 ? -49.822 4.367 43.010 1.00 54.00 294 PRO A N 1
ATOM 2255 C CA . PRO A 1 294 ? -50.069 5.398 44.014 1.00 54.00 294 PRO A CA 1
ATOM 2256 C C . PRO A 1 294 ? -48.765 5.768 44.741 1.00 54.00 294 PRO A C 1
ATOM 2258 O O . PRO A 1 294 ? -48.097 4.902 45.305 1.00 54.00 294 PRO A O 1
ATOM 2261 N N . HIS A 1 295 ? -48.423 7.059 44.765 1.00 56.41 295 HIS A N 1
ATOM 2262 C CA . HIS A 1 295 ? -47.191 7.563 45.377 1.00 56.41 295 HIS A CA 1
ATOM 2263 C C . HIS A 1 295 ? -47.430 8.731 46.332 1.00 56.41 295 HIS A C 1
ATOM 2265 O O . HIS A 1 295 ? -48.274 9.591 46.098 1.00 56.41 295 HIS A O 1
ATOM 2271 N N . THR A 1 296 ? -46.590 8.816 47.364 1.00 58.47 296 THR A N 1
ATOM 2272 C CA . THR A 1 296 ? -46.299 10.066 48.081 1.00 58.47 296 THR A CA 1
ATOM 2273 C C . THR A 1 296 ? -45.177 10.831 47.369 1.00 58.47 296 THR A C 1
ATOM 2275 O O . THR A 1 296 ? -44.322 10.201 46.739 1.00 58.47 296 THR A O 1
ATOM 2278 N N . ASN A 1 297 ? -45.109 12.163 47.513 1.00 54.06 297 ASN A N 1
ATOM 2279 C CA . ASN A 1 297 ? -44.072 13.000 46.876 1.00 54.06 297 ASN A CA 1
ATOM 2280 C C . ASN A 1 297 ? -42.644 12.461 47.106 1.00 54.06 297 ASN A C 1
ATOM 2282 O O . ASN A 1 297 ? -41.844 12.402 46.177 1.00 54.06 297 ASN A O 1
ATOM 2286 N N . GLN A 1 298 ? -42.334 11.985 48.317 1.00 55.78 298 GLN A N 1
ATOM 2287 C CA . GLN A 1 298 ? -41.023 11.403 48.633 1.00 55.78 298 GLN A CA 1
ATOM 2288 C C . GLN A 1 298 ? -40.769 10.048 47.955 1.00 55.78 298 GLN A C 1
ATOM 2290 O O . GLN A 1 298 ? -39.651 9.794 47.501 1.00 55.78 298 GLN A O 1
ATOM 2295 N N . SER A 1 299 ? -41.779 9.172 47.879 1.00 59.41 299 SER A N 1
ATOM 2296 C CA . SER A 1 299 ? -41.646 7.885 47.176 1.00 59.41 299 SER A CA 1
ATOM 2297 C C . SER A 1 299 ? -41.454 8.087 45.671 1.00 59.41 299 SER A C 1
ATOM 2299 O O . SER A 1 299 ? -40.574 7.474 45.073 1.00 59.41 299 SER A O 1
ATOM 2301 N N . PHE A 1 300 ? -42.176 9.049 45.094 1.00 60.59 300 PHE A N 1
ATOM 2302 C CA . PHE A 1 300 ? -42.092 9.396 43.683 1.00 60.59 300 PHE A CA 1
ATOM 2303 C C . PHE A 1 300 ? -40.716 9.963 43.304 1.00 60.59 300 PHE A C 1
ATOM 2305 O O . PHE A 1 300 ? -40.095 9.504 42.347 1.00 60.59 300 PHE A O 1
ATOM 2312 N N . ILE A 1 301 ? -40.185 10.910 44.090 1.00 59.97 301 ILE A N 1
ATOM 2313 C CA . ILE A 1 301 ? -38.849 11.491 43.860 1.00 59.97 301 ILE A CA 1
ATOM 2314 C C . ILE A 1 301 ? -37.764 10.405 43.911 1.00 59.97 301 ILE A C 1
ATOM 2316 O O . ILE A 1 301 ? -36.872 10.374 43.061 1.00 59.97 301 ILE A O 1
ATOM 2320 N N . ARG A 1 302 ? -37.852 9.475 44.868 1.00 64.62 302 ARG A N 1
ATOM 2321 C CA . ARG A 1 302 ? -36.895 8.368 45.008 1.00 64.62 302 ARG A CA 1
ATOM 2322 C C . ARG A 1 302 ? -36.883 7.455 43.780 1.00 64.62 302 ARG A C 1
ATOM 2324 O O . ARG A 1 302 ? -35.806 7.089 43.300 1.00 64.62 302 ARG A O 1
ATOM 2331 N N . ASP A 1 303 ? -38.055 7.096 43.270 1.00 63.25 303 ASP A N 1
ATOM 2332 C CA . ASP A 1 303 ? -38.177 6.198 42.119 1.00 63.25 303 ASP A CA 1
ATOM 2333 C C . ASP A 1 303 ? -37.784 6.885 40.803 1.00 63.25 303 ASP A C 1
ATOM 2335 O O . ASP A 1 303 ? -37.187 6.264 39.920 1.00 63.25 303 ASP A O 1
ATOM 2339 N N . LEU A 1 304 ? -37.985 8.197 40.708 1.00 62.34 304 LEU A N 1
ATOM 2340 C CA . LEU A 1 304 ? -37.591 8.984 39.545 1.00 62.34 304 LEU A CA 1
ATOM 2341 C C . LEU A 1 304 ? -36.065 9.222 39.485 1.00 62.34 304 LEU A C 1
ATOM 2343 O O . LEU A 1 304 ? -35.467 9.115 38.412 1.00 62.34 304 LEU A O 1
ATOM 2347 N N . VAL A 1 305 ? -35.392 9.411 40.628 1.00 63.84 305 VAL A N 1
ATOM 2348 C CA . VAL A 1 305 ? -33.913 9.422 40.715 1.00 63.84 305 VAL A CA 1
ATOM 2349 C C . VAL A 1 305 ? -33.322 8.056 40.335 1.00 63.84 305 VAL A C 1
ATOM 2351 O O . VAL A 1 305 ? -32.332 7.971 39.599 1.00 63.84 305 VAL A O 1
ATOM 2354 N N . ARG A 1 306 ? -33.956 6.954 40.758 1.00 64.94 306 ARG A N 1
ATOM 2355 C CA . ARG A 1 306 ? -33.585 5.602 40.302 1.00 64.94 306 ARG A CA 1
ATOM 2356 C C . ARG A 1 306 ? -33.732 5.447 38.789 1.00 64.94 306 ARG A C 1
ATOM 2358 O O . ARG A 1 306 ? -32.886 4.818 38.162 1.00 64.94 306 ARG A O 1
ATOM 2365 N N . LEU A 1 307 ? -34.750 6.046 38.182 1.00 62.69 307 LEU A N 1
ATOM 2366 C CA . LEU A 1 307 ? -34.921 6.018 36.731 1.00 62.69 307 LEU A CA 1
ATOM 2367 C C . LEU A 1 307 ? -33.827 6.823 36.005 1.00 62.69 307 LEU A C 1
ATOM 2369 O O . LEU A 1 307 ? -33.267 6.329 35.025 1.00 62.69 307 LEU A O 1
ATOM 2373 N N . GLN A 1 308 ? -33.441 7.997 36.522 1.00 60.62 308 GLN A N 1
ATOM 2374 C CA . GLN A 1 308 ? -32.329 8.792 35.977 1.00 60.62 308 GLN A CA 1
ATOM 2375 C C . GLN A 1 308 ? -30.992 8.041 36.005 1.00 60.62 308 GLN A C 1
ATOM 2377 O O . GLN A 1 308 ? -30.263 8.060 35.019 1.00 60.62 308 GLN A O 1
ATOM 2382 N N . THR A 1 309 ? -30.691 7.314 37.083 1.00 60.91 309 THR A N 1
ATOM 2383 C CA . THR A 1 309 ? -29.457 6.503 37.172 1.00 60.91 309 THR A CA 1
ATOM 2384 C C . THR A 1 309 ? -29.459 5.270 36.261 1.00 60.91 309 THR A C 1
ATOM 2386 O O . THR A 1 309 ? -28.402 4.734 35.923 1.00 60.91 309 THR A O 1
ATOM 2389 N N . LEU A 1 310 ? -30.637 4.806 35.834 1.00 56.91 310 LEU A N 1
ATOM 2390 C CA . LEU A 1 310 ? -30.782 3.703 34.886 1.00 56.91 310 LEU A CA 1
ATOM 2391 C C . LEU A 1 310 ? -30.698 4.161 33.425 1.00 56.91 310 LEU A C 1
ATOM 2393 O O . LEU A 1 310 ? -30.377 3.340 32.556 1.00 56.91 310 LEU A O 1
ATOM 2397 N N . LEU A 1 311 ? -30.937 5.439 33.128 1.00 55.06 311 LEU A N 1
ATOM 2398 C CA . LEU A 1 311 ? -30.683 5.996 31.802 1.00 55.06 311 LEU A CA 1
ATOM 2399 C C . LEU A 1 311 ? -29.175 5.935 31.492 1.00 55.06 311 LEU A C 1
ATOM 2401 O O . LEU A 1 311 ? -28.342 5.956 32.397 1.00 55.06 311 LEU A O 1
ATOM 2405 N N . PRO A 1 312 ? -28.775 5.726 30.226 1.00 47.44 312 PRO A N 1
ATOM 2406 C CA . PRO A 1 312 ? -27.364 5.801 29.877 1.00 47.44 312 PRO A CA 1
ATOM 2407 C C . PRO A 1 312 ? -26.865 7.223 30.169 1.00 47.44 312 PRO A C 1
ATOM 2409 O O . PRO A 1 312 ? -27.358 8.180 29.572 1.00 47.44 312 PRO A O 1
ATOM 2412 N N . ASN A 1 313 ? -25.910 7.348 31.096 1.00 45.09 313 ASN A N 1
ATOM 2413 C CA . ASN A 1 313 ? -25.097 8.556 31.198 1.00 45.09 313 ASN A CA 1
ATOM 2414 C C . ASN A 1 313 ? -24.455 8.818 29.830 1.00 45.09 313 ASN A C 1
ATOM 2416 O O . ASN A 1 313 ? -24.150 7.858 29.116 1.00 45.09 313 ASN A O 1
ATOM 2420 N N . ARG A 1 314 ? -24.348 10.109 29.495 1.00 38.38 314 ARG A N 1
ATOM 2421 C CA . ARG A 1 314 ? -23.742 10.635 28.264 1.00 38.38 314 ARG A CA 1
ATOM 2422 C C . ARG A 1 314 ? -22.511 9.845 27.829 1.00 38.38 314 ARG A C 1
ATOM 2424 O O . ARG A 1 314 ? -21.677 9.542 28.711 1.00 38.38 314 ARG A O 1
#